Protein AF-A0A9C9SQY6-F1 (afdb_monomer_lite)

Radius of gyration: 19.33 Å; chains: 1; bounding box: 52×36×58 Å

pLDDT: mean 94.41, std 5.02, range [55.97, 98.62]

Sequence (219 aa):
MTQFDQIFLWYRTRDTSQSITREINVNILGDSAYVTVIGHIPGILHIYGNLNGDTVIVEKQFTDIWTRSAIFKKDTVSTYHRGWRLYAISGTEITTDSNNVQIDSVRITLQNTGLDTLITDVTNLVKREDIIKVKPGDHANITIYTNESDAFAFLHSHMWRWRFQKDSTIAGVYHGSWTTPHNPGIYRVGFDVLSNGTLTDDSIPYDANLWGFHYLVNP

Secondary structure (DSSP, 8-state):
--B-SEEEEEEEEE-SSSPPEEEEEEEEETTEEEEEEEEEEEEEEEEEEEETTEEEEEEEEEEEEEEEEEEEEE-S-TTGGGGEEEEEE--EEEEESS--S-EEEEEEEETTTTEEEEES-TTS-EETTTS-EE-TT-EEEEEEEES-SSEEEEEEETTEEEEPEEPSSSTTEEEEEEEPPSS-EEEEEEEEEEEHHHHHBTTSPP-EEEEEEEEEE--

Structure (mmCIF, N/CA/C/O backbone):
data_AF-A0A9C9SQY6-F1
#
_entry.id   AF-A0A9C9SQY6-F1
#
loop_
_atom_site.group_PDB
_atom_site.id
_atom_site.type_symbol
_atom_site.label_atom_id
_atom_site.label_alt_id
_atom_site.label_comp_id
_atom_site.label_asym_id
_atom_site.label_entity_id
_atom_site.label_seq_id
_atom_site.pdbx_PDB_ins_code
_atom_site.Cartn_x
_atom_site.Cartn_y
_atom_site.Cartn_z
_atom_site.occupancy
_atom_site.B_iso_or_equiv
_atom_site.auth_seq_id
_atom_site.auth_comp_id
_atom_site.auth_asym_id
_atom_site.auth_atom_id
_atom_site.pdbx_PDB_model_num
ATOM 1 N N . MET A 1 1 ? 13.774 -10.245 -26.422 1.00 55.97 1 MET A N 1
ATOM 2 C CA . MET A 1 1 ? 13.826 -9.245 -25.342 1.00 55.97 1 MET A CA 1
ATOM 3 C C . MET A 1 1 ? 12.979 -8.090 -25.824 1.00 55.97 1 MET A C 1
ATOM 5 O O . MET A 1 1 ? 13.305 -7.528 -26.861 1.00 55.97 1 MET A O 1
ATOM 9 N N . THR A 1 2 ? 11.847 -7.861 -25.176 1.00 81.06 2 THR A N 1
ATOM 10 C CA . THR A 1 2 ? 10.753 -6.971 -25.607 1.00 81.06 2 THR A CA 1
ATOM 11 C C . THR A 1 2 ? 10.556 -5.874 -24.561 1.00 81.06 2 THR A C 1
ATOM 13 O O . THR A 1 2 ? 9.456 -5.549 -24.121 1.00 81.06 2 THR A O 1
ATOM 16 N N . GLN A 1 3 ? 11.685 -5.325 -24.120 1.00 90.75 3 GLN A N 1
ATOM 17 C CA . GLN A 1 3 ? 11.716 -4.183 -23.230 1.00 90.75 3 GLN A CA 1
ATOM 18 C C . GLN A 1 3 ? 11.185 -2.957 -23.976 1.00 90.75 3 GLN A C 1
ATOM 20 O O . GLN A 1 3 ? 11.584 -2.710 -25.113 1.00 90.75 3 GLN A O 1
ATOM 25 N N . PHE A 1 4 ? 10.298 -2.193 -23.347 1.00 92.12 4 PHE A N 1
ATOM 26 C CA . PHE A 1 4 ? 9.807 -0.945 -23.914 1.00 92.12 4 PHE A CA 1
ATOM 27 C C . PHE A 1 4 ? 10.935 0.087 -23.978 1.00 92.12 4 PHE A C 1
ATOM 29 O O . PHE A 1 4 ? 11.645 0.307 -22.995 1.00 92.12 4 PHE A O 1
ATOM 36 N N . ASP A 1 5 ? 11.026 0.790 -25.101 1.00 91.88 5 ASP A N 1
ATOM 37 C CA . ASP A 1 5 ? 11.916 1.940 -25.264 1.00 91.88 5 ASP A CA 1
ATOM 38 C C . ASP A 1 5 ? 11.457 3.103 -24.372 1.00 91.88 5 ASP A C 1
ATOM 40 O O . ASP A 1 5 ? 12.256 3.850 -23.801 1.00 91.88 5 ASP A O 1
ATOM 44 N N . GLN A 1 6 ? 10.137 3.251 -24.230 1.00 93.12 6 GLN A N 1
ATOM 45 C CA . GLN A 1 6 ? 9.515 4.274 -23.404 1.00 93.12 6 GLN A CA 1
ATOM 46 C C . GLN A 1 6 ? 8.132 3.833 -22.928 1.00 93.12 6 GLN A C 1
ATOM 48 O O . GLN A 1 6 ? 7.358 3.248 -23.679 1.00 93.12 6 GLN A O 1
ATOM 53 N N . ILE A 1 7 ? 7.779 4.197 -21.695 1.00 94.62 7 ILE A N 1
ATOM 54 C CA . ILE A 1 7 ? 6.424 4.039 -21.158 1.00 94.62 7 ILE A CA 1
ATOM 55 C C . ILE A 1 7 ? 5.768 5.414 -21.102 1.00 94.62 7 ILE A C 1
ATOM 57 O O . ILE A 1 7 ? 6.307 6.343 -20.495 1.00 94.62 7 ILE A O 1
ATOM 61 N N . PHE A 1 8 ? 4.595 5.541 -21.710 1.00 93.69 8 PHE A N 1
ATOM 62 C CA . PHE A 1 8 ? 3.821 6.780 -21.724 1.00 93.69 8 PHE A CA 1
ATOM 63 C C . PHE A 1 8 ? 2.798 6.818 -20.588 1.00 93.69 8 PHE A C 1
ATOM 65 O O . PHE A 1 8 ? 2.659 7.826 -19.896 1.00 93.69 8 PHE A O 1
ATOM 72 N N . LEU A 1 9 ? 2.069 5.717 -20.396 1.00 94.62 9 LEU A N 1
ATOM 73 C CA . LEU A 1 9 ? 0.991 5.611 -19.420 1.00 94.62 9 LEU A CA 1
ATOM 74 C C . LEU A 1 9 ? 0.834 4.162 -18.974 1.00 94.62 9 LEU A C 1
ATOM 76 O O . LEU A 1 9 ? 0.999 3.235 -19.759 1.00 94.62 9 LEU A O 1
ATOM 80 N N . TRP A 1 10 ? 0.438 3.981 -17.720 1.00 95.88 10 TR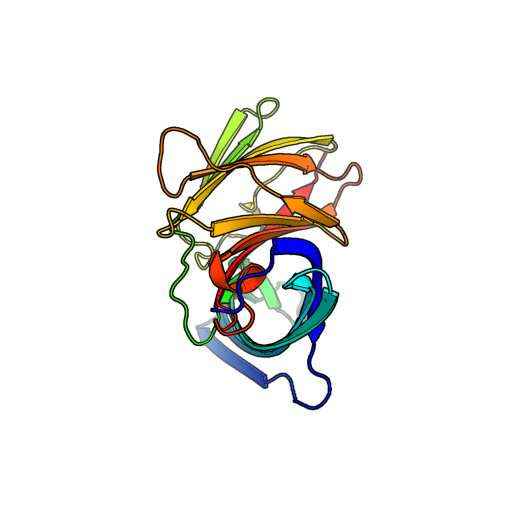P A N 1
ATOM 81 C CA . TRP A 1 10 ? -0.046 2.698 -17.238 1.00 95.88 10 TRP A CA 1
ATOM 82 C C . TRP A 1 10 ? -1.133 2.883 -16.185 1.00 95.88 10 TRP A C 1
ATOM 84 O O . TRP A 1 10 ? -1.110 3.851 -15.404 1.00 95.88 10 TRP A O 1
ATOM 94 N N . TYR A 1 11 ? -2.063 1.936 -16.144 1.00 95.44 11 TYR A N 1
ATOM 95 C CA . TYR A 1 11 ? -3.150 1.891 -15.173 1.00 95.44 11 TYR A CA 1
ATOM 96 C C . TYR A 1 11 ? -3.628 0.454 -14.956 1.00 95.44 11 TYR A C 1
ATOM 98 O O . TYR A 1 11 ? -3.395 -0.427 -15.778 1.00 95.44 11 TYR A O 1
ATOM 106 N N . ARG A 1 12 ? -4.296 0.221 -13.826 1.00 95.00 12 ARG A N 1
ATOM 107 C CA . ARG A 1 12 ? -4.895 -1.072 -13.485 1.00 95.00 12 ARG A CA 1
ATOM 108 C C . ARG A 1 12 ? -6.408 -0.973 -13.597 1.00 95.00 12 ARG A C 1
ATOM 110 O O . ARG A 1 12 ? -6.992 0.022 -13.165 1.00 95.00 12 ARG A O 1
ATOM 117 N N . THR A 1 13 ? -7.044 -2.012 -14.114 1.00 96.19 13 THR A N 1
ATOM 118 C CA . THR A 1 13 ? -8.499 -2.182 -14.056 1.00 96.19 13 THR A CA 1
ATOM 119 C C . THR A 1 13 ? -8.835 -3.507 -13.407 1.00 96.19 13 THR A C 1
ATOM 121 O O . THR A 1 13 ? -8.070 -4.462 -13.503 1.00 96.19 13 THR A O 1
ATOM 124 N N . ARG A 1 14 ? -10.014 -3.596 -12.793 1.00 95.38 14 ARG A N 1
ATOM 125 C CA . ARG A 1 14 ? -10.577 -4.894 -12.423 1.00 95.38 14 ARG A CA 1
ATOM 126 C C . ARG A 1 14 ? -10.843 -5.706 -13.696 1.00 95.38 14 ARG A C 1
ATOM 128 O O . ARG A 1 14 ? -11.461 -5.177 -14.619 1.00 95.38 14 ARG A O 1
ATOM 135 N N . ASP A 1 15 ? -10.474 -6.983 -13.701 1.00 97.19 15 ASP A N 1
ATOM 136 C CA . ASP A 1 15 ? -10.993 -7.928 -14.687 1.00 97.19 15 ASP A CA 1
ATOM 137 C C . ASP A 1 15 ? -12.458 -8.249 -14.343 1.00 97.19 15 ASP A C 1
ATOM 139 O O . ASP A 1 15 ? -12.786 -8.809 -13.293 1.00 97.19 15 ASP A O 1
ATOM 143 N N . THR A 1 16 ? -13.369 -7.811 -15.211 1.00 96.12 16 THR A N 1
ATOM 144 C CA . THR A 1 16 ? -14.816 -7.974 -15.007 1.00 96.12 16 THR A CA 1
ATOM 145 C C . THR A 1 16 ? -15.332 -9.344 -15.433 1.00 96.12 16 THR A C 1
ATOM 147 O O . THR A 1 16 ? -16.457 -9.691 -15.073 1.00 96.12 16 THR A O 1
ATOM 150 N N . SER A 1 17 ? -14.518 -10.135 -16.140 1.00 96.88 17 SER A N 1
ATOM 151 C CA . SER A 1 17 ? -14.852 -11.511 -16.511 1.00 96.88 17 SER A CA 1
ATOM 152 C C . SER A 1 17 ? -14.731 -12.482 -15.331 1.00 96.88 17 SER A C 1
ATOM 154 O O . SER A 1 17 ? -15.377 -13.530 -15.319 1.00 96.88 17 SER A O 1
ATOM 156 N N . GLN A 1 18 ? -13.968 -12.103 -14.300 1.00 96.06 18 GLN A N 1
ATOM 157 C CA . GLN A 1 18 ? -13.738 -12.902 -13.104 1.00 96.06 18 GLN A CA 1
ATOM 158 C C . GLN A 1 18 ? -14.394 -12.286 -11.854 1.00 96.06 18 GLN A C 1
ATOM 160 O O . GLN A 1 18 ? -14.569 -11.068 -11.690 1.00 96.06 18 GLN A O 1
ATOM 165 N N . SER A 1 19 ? -14.800 -13.160 -10.933 1.00 95.75 19 SER A N 1
ATOM 166 C CA . SER A 1 19 ? -15.422 -12.749 -9.674 1.00 95.75 19 SER A CA 1
ATOM 167 C C . SER A 1 19 ? -14.366 -12.394 -8.633 1.00 95.75 19 SER A C 1
ATOM 169 O O . SER A 1 19 ? -13.388 -13.111 -8.458 1.00 95.75 19 SER A O 1
ATOM 171 N N . ILE A 1 20 ? -14.608 -11.317 -7.882 1.00 95.88 20 ILE A N 1
ATOM 172 C CA . ILE A 1 20 ? -13.851 -11.042 -6.657 1.00 95.88 20 ILE A CA 1
ATOM 173 C C . ILE A 1 20 ? -14.289 -12.059 -5.607 1.00 95.88 20 ILE A C 1
ATOM 175 O O . ILE A 1 20 ? -15.481 -12.144 -5.298 1.00 95.88 20 ILE A O 1
ATOM 179 N N . THR A 1 21 ? -13.337 -12.780 -5.024 1.00 96.88 21 THR A N 1
ATOM 180 C CA . THR A 1 21 ? -13.601 -13.687 -3.901 1.00 96.88 21 THR A CA 1
ATOM 181 C C . THR A 1 21 ? -13.153 -13.048 -2.594 1.00 96.88 21 THR A C 1
ATOM 183 O O . THR A 1 21 ? -12.236 -12.223 -2.564 1.00 96.88 21 THR A O 1
ATOM 186 N N . ARG A 1 22 ? -13.858 -13.365 -1.506 1.00 96.62 22 ARG A N 1
ATOM 187 C CA . ARG A 1 22 ? -13.543 -12.889 -0.157 1.00 96.62 22 ARG A CA 1
ATOM 188 C C . ARG A 1 22 ? -13.844 -13.986 0.845 1.00 96.62 22 ARG A C 1
ATOM 190 O O . ARG A 1 22 ? -14.949 -14.523 0.849 1.00 96.62 22 ARG A O 1
ATOM 197 N N . GLU A 1 23 ? -12.891 -14.248 1.715 1.00 97.38 23 GLU A N 1
ATOM 198 C CA . GLU A 1 23 ? -13.046 -15.078 2.894 1.00 97.38 23 GLU A CA 1
ATOM 199 C C . GLU A 1 23 ? -13.098 -14.163 4.116 1.00 97.38 23 GLU A C 1
ATOM 201 O O . GLU A 1 23 ? -12.246 -13.291 4.289 1.00 97.38 23 GLU A O 1
ATOM 206 N N . ILE A 1 24 ? -14.134 -14.321 4.941 1.00 97.44 24 ILE A N 1
ATOM 207 C CA . ILE A 1 24 ? -14.328 -13.527 6.154 1.00 97.44 24 ILE A CA 1
ATOM 208 C C . ILE A 1 24 ? -14.339 -14.491 7.331 1.00 97.44 24 ILE A C 1
ATOM 210 O O . ILE A 1 24 ? -15.309 -15.217 7.541 1.00 97.44 24 ILE A O 1
ATOM 214 N N . ASN A 1 25 ? -13.270 -14.453 8.113 1.00 98.00 25 ASN A N 1
ATOM 215 C CA . ASN A 1 25 ? -13.118 -15.239 9.324 1.00 98.00 25 ASN A CA 1
ATOM 216 C C . ASN A 1 25 ? -13.497 -14.387 10.531 1.00 98.00 25 ASN A C 1
ATOM 218 O O . ASN A 1 25 ? -12.958 -13.296 10.711 1.00 98.00 25 ASN A O 1
ATOM 222 N N . VAL A 1 26 ? -14.429 -14.875 11.353 1.00 97.69 26 VAL A N 1
ATOM 223 C CA . VAL A 1 26 ? -14.900 -14.187 12.563 1.00 97.69 26 VAL A CA 1
ATOM 224 C C . VAL A 1 26 ? -14.799 -15.132 13.753 1.00 97.69 26 VAL A C 1
ATOM 226 O O . VAL A 1 26 ? -15.461 -16.165 13.784 1.00 97.69 26 VAL A O 1
ATOM 229 N N . ASN A 1 27 ? -14.016 -14.747 14.758 1.00 98.00 27 ASN A N 1
ATOM 230 C CA . ASN A 1 27 ? -13.915 -15.447 16.034 1.00 98.00 27 ASN A CA 1
ATOM 231 C C . ASN A 1 27 ? -14.432 -14.550 17.167 1.00 98.00 27 ASN A C 1
ATOM 233 O O . ASN A 1 27 ? -13.903 -13.459 17.380 1.00 98.00 27 ASN A O 1
ATOM 237 N N . ILE A 1 28 ? -15.457 -14.994 17.898 1.00 97.38 28 ILE A N 1
ATOM 238 C CA . ILE A 1 28 ? -16.064 -14.231 18.997 1.00 97.38 28 ILE A CA 1
ATOM 239 C C . ILE A 1 28 ? -15.614 -14.818 20.335 1.00 97.38 28 ILE A C 1
ATOM 241 O O . ILE A 1 28 ? -15.903 -15.972 20.639 1.00 97.38 28 ILE A O 1
ATOM 245 N N . LEU A 1 29 ? -14.964 -13.996 21.160 1.00 97.12 29 LEU A N 1
ATOM 246 C CA . LEU A 1 29 ? -14.525 -14.336 22.513 1.00 97.12 29 LEU A CA 1
ATOM 247 C C . LEU A 1 29 ? -15.075 -13.298 23.498 1.00 97.12 29 LEU A C 1
ATOM 249 O O . LEU A 1 29 ? -14.589 -12.166 23.582 1.00 97.12 29 LEU A O 1
ATOM 253 N N . GLY A 1 30 ? -16.121 -13.681 24.233 1.00 94.81 30 GLY A N 1
ATOM 254 C CA . GLY A 1 30 ? -16.830 -12.788 25.151 1.00 94.81 30 GLY A CA 1
ATOM 255 C C . GLY A 1 30 ? -17.427 -11.583 24.420 1.00 94.81 30 GLY A C 1
ATOM 256 O O . GLY A 1 30 ? -18.286 -11.735 23.554 1.00 94.81 30 GLY A O 1
ATOM 257 N N . ASP A 1 31 ? -16.952 -10.384 24.761 1.00 95.56 31 ASP A N 1
ATOM 258 C CA . ASP A 1 31 ? -17.407 -9.125 24.158 1.00 95.56 31 ASP A CA 1
ATOM 259 C C . ASP A 1 31 ? -16.511 -8.629 23.014 1.00 95.56 31 ASP A C 1
ATOM 261 O O . ASP A 1 31 ? -16.652 -7.483 22.583 1.00 95.56 31 ASP A O 1
ATOM 265 N N . SER A 1 32 ? -15.589 -9.464 22.524 1.00 97.81 32 SER A N 1
ATOM 266 C CA . SER A 1 32 ? -14.695 -9.137 21.407 1.00 97.81 32 SER A CA 1
ATOM 267 C C . SER A 1 32 ? -14.939 -10.055 20.211 1.00 97.81 32 SER A C 1
ATOM 269 O O . SER A 1 32 ? -15.078 -11.264 20.377 1.00 97.81 32 SER A O 1
ATOM 271 N N . ALA A 1 33 ? -14.949 -9.490 19.006 1.00 97.94 33 ALA A N 1
ATOM 272 C CA . ALA A 1 33 ? -14.937 -10.227 17.748 1.00 97.94 33 ALA A CA 1
ATOM 273 C C . ALA A 1 33 ? -13.650 -9.905 16.982 1.00 97.94 33 ALA A C 1
ATOM 275 O O . ALA A 1 33 ? -13.374 -8.743 16.677 1.00 97.94 33 ALA A O 1
ATOM 276 N N . TYR A 1 34 ? -12.874 -10.938 16.685 1.00 98.25 34 TYR A N 1
ATOM 277 C CA . TYR A 1 34 ? -11.640 -10.881 15.913 1.00 98.25 34 TYR A CA 1
ATOM 278 C C . TYR A 1 34 ? -11.972 -11.270 14.480 1.00 98.25 34 TYR A C 1
ATOM 280 O O . TYR A 1 34 ? -12.506 -12.354 14.241 1.00 98.25 34 TYR A O 1
ATOM 288 N N . VAL A 1 35 ? -11.714 -10.360 13.548 1.00 98.12 35 VAL A N 1
ATOM 289 C CA . VAL A 1 35 ? -12.114 -10.489 12.150 1.00 98.12 35 VAL A CA 1
ATOM 290 C C . VAL A 1 35 ? -10.881 -10.430 11.268 1.00 98.12 35 VAL A C 1
ATOM 292 O O . VAL A 1 35 ? -10.114 -9.475 11.372 1.00 98.12 35 VAL A O 1
ATOM 295 N N . THR A 1 36 ? -10.747 -11.389 10.359 1.00 97.94 36 THR A N 1
ATOM 296 C CA . THR A 1 36 ? -9.772 -11.346 9.265 1.00 97.94 36 THR A CA 1
ATOM 297 C C . THR A 1 36 ? -10.521 -11.474 7.951 1.00 97.94 36 THR A C 1
ATOM 299 O O . THR A 1 36 ? -11.380 -12.342 7.802 1.00 97.94 36 THR A O 1
ATOM 302 N N . VAL A 1 37 ? -10.209 -10.596 7.004 1.00 97.06 37 VAL A N 1
ATOM 303 C CA . VAL A 1 37 ? -10.720 -10.656 5.639 1.00 97.06 37 VAL A CA 1
ATOM 304 C C . VAL A 1 37 ? -9.548 -10.853 4.699 1.00 97.06 37 VAL A C 1
ATOM 306 O O . VAL A 1 37 ? -8.606 -10.062 4.724 1.00 97.06 37 VAL A O 1
ATOM 309 N N . ILE A 1 38 ? -9.641 -11.889 3.875 1.00 97.12 38 ILE A N 1
ATOM 310 C CA . ILE A 1 38 ? -8.725 -12.154 2.768 1.00 97.12 38 ILE A CA 1
ATOM 311 C C . ILE A 1 38 ? -9.557 -12.065 1.497 1.00 97.12 38 ILE A C 1
ATOM 313 O O . ILE A 1 38 ? -10.681 -12.568 1.459 1.00 97.12 38 ILE A O 1
ATOM 317 N N . GLY A 1 39 ? -9.062 -11.417 0.453 1.00 96.50 39 GLY A N 1
ATOM 318 C CA . GLY A 1 39 ? -9.755 -11.433 -0.826 1.00 96.50 39 GLY A CA 1
ATOM 319 C C . GLY A 1 39 ? -8.823 -11.444 -2.016 1.00 96.50 39 GLY A C 1
ATOM 320 O O . GLY A 1 39 ? -7.696 -10.971 -1.938 1.00 96.50 39 GLY A O 1
ATOM 321 N N . HIS A 1 40 ? -9.348 -11.951 -3.124 1.00 97.00 40 HIS A N 1
ATOM 322 C CA . HIS A 1 40 ? -8.648 -12.049 -4.397 1.00 97.00 40 HIS A CA 1
ATOM 323 C C . HIS A 1 40 ? -9.355 -11.160 -5.413 1.00 97.00 40 HIS A C 1
ATOM 325 O O . HIS A 1 40 ? -10.579 -11.243 -5.586 1.00 97.00 40 HIS A O 1
ATOM 331 N N . ILE A 1 41 ? -8.596 -10.278 -6.052 1.00 96.06 41 ILE A N 1
ATOM 332 C CA . ILE A 1 41 ? -9.089 -9.307 -7.023 1.00 96.06 41 ILE A CA 1
ATOM 333 C C . ILE A 1 41 ? -8.367 -9.561 -8.347 1.00 96.06 41 ILE A C 1
ATOM 335 O O . ILE A 1 41 ? -7.239 -9.105 -8.524 1.00 96.06 41 ILE A O 1
ATOM 339 N N . PRO A 1 42 ? -9.020 -10.259 -9.289 1.00 97.44 42 PRO A N 1
ATOM 340 C CA . PRO A 1 42 ? -8.531 -10.365 -10.655 1.00 97.44 42 PRO A CA 1
ATOM 341 C C . PRO A 1 42 ? -8.462 -8.982 -11.313 1.00 97.44 42 PRO A C 1
ATOM 343 O O . PRO A 1 42 ? -9.405 -8.180 -11.226 1.00 97.44 42 PRO A O 1
ATOM 346 N N . GLY A 1 43 ? -7.343 -8.699 -11.965 1.00 97.12 43 GLY A N 1
ATOM 347 C CA . GLY A 1 43 ? -7.021 -7.402 -12.532 1.00 97.12 43 GLY A CA 1
ATOM 348 C C . GLY A 1 43 ? -6.242 -7.495 -13.836 1.00 97.12 43 GLY A C 1
ATOM 349 O O . GLY A 1 43 ? -5.676 -8.527 -14.190 1.00 97.12 43 GLY A O 1
ATOM 350 N N . ILE A 1 44 ? -6.234 -6.375 -14.553 1.00 97.75 44 ILE A N 1
ATOM 351 C CA . ILE A 1 44 ? -5.508 -6.187 -15.806 1.00 97.75 44 ILE A CA 1
ATOM 352 C C . ILE A 1 44 ? -4.639 -4.946 -15.651 1.00 97.75 44 ILE A C 1
ATOM 354 O O . ILE A 1 44 ? -5.145 -3.862 -15.336 1.00 97.75 44 ILE A O 1
ATOM 358 N N . LEU A 1 45 ? -3.331 -5.099 -15.841 1.00 97.56 45 LEU A N 1
ATOM 359 C CA . LEU A 1 45 ? -2.403 -3.986 -15.972 1.00 97.56 45 LEU A CA 1
ATOM 360 C C . LEU A 1 45 ? -2.326 -3.616 -17.450 1.00 97.56 45 LEU A C 1
ATOM 362 O O . LEU A 1 45 ? -1.921 -4.433 -18.270 1.00 97.56 45 LEU A O 1
ATOM 366 N N . HIS A 1 46 ? -2.672 -2.372 -17.755 1.00 97.56 46 HIS A N 1
ATOM 367 C CA . HIS A 1 46 ? -2.581 -1.781 -19.084 1.00 97.56 46 HIS A CA 1
ATOM 368 C C . HIS A 1 46 ? -1.325 -0.928 -19.169 1.00 97.56 46 HIS A C 1
ATOM 370 O O . HIS A 1 46 ? -1.145 -0.023 -18.346 1.00 97.56 46 HIS A O 1
ATOM 376 N N . ILE A 1 47 ? -0.484 -1.181 -20.166 1.00 97.06 47 ILE A N 1
ATOM 377 C CA . ILE A 1 47 ? 0.742 -0.427 -20.433 1.00 97.06 47 ILE A CA 1
ATOM 378 C C . ILE A 1 47 ? 0.657 0.142 -21.845 1.00 97.06 47 ILE A C 1
ATOM 380 O O . ILE A 1 47 ? 0.497 -0.595 -22.814 1.00 97.06 47 ILE A O 1
ATOM 384 N N . TYR A 1 48 ? 0.780 1.461 -21.949 1.00 96.50 48 TYR A N 1
ATOM 385 C CA . TYR A 1 48 ? 0.923 2.178 -23.208 1.00 96.50 48 TYR A CA 1
ATOM 386 C C . TYR A 1 48 ? 2.365 2.657 -23.339 1.00 96.50 48 TYR A C 1
ATOM 388 O O . TYR A 1 48 ? 2.843 3.433 -22.501 1.00 96.50 48 TYR A O 1
ATOM 396 N N . GLY A 1 49 ? 3.059 2.198 -24.375 1.00 95.31 49 GLY A N 1
ATOM 397 C CA . GLY A 1 49 ? 4.487 2.443 -24.539 1.00 95.31 49 GLY A CA 1
ATOM 398 C C . GLY A 1 49 ? 4.951 2.408 -25.987 1.00 95.31 49 GLY A C 1
ATOM 399 O O . GLY A 1 49 ? 4.158 2.232 -26.911 1.00 95.31 49 GLY A O 1
ATOM 400 N N . ASN A 1 50 ? 6.252 2.598 -26.166 1.00 94.25 50 ASN A N 1
ATOM 401 C CA . ASN A 1 50 ? 6.954 2.424 -27.426 1.00 94.25 50 ASN A CA 1
ATOM 402 C C . ASN A 1 50 ? 7.802 1.152 -27.368 1.00 94.25 50 ASN A C 1
ATOM 404 O O . ASN A 1 50 ? 8.474 0.910 -26.364 1.00 94.25 50 ASN A O 1
ATOM 408 N N . LEU A 1 51 ? 7.758 0.356 -28.429 1.00 92.06 51 LEU A N 1
ATOM 409 C CA . LEU A 1 51 ? 8.557 -0.849 -28.589 1.00 92.06 51 LEU A CA 1
ATOM 410 C C . LEU A 1 51 ? 9.048 -0.925 -30.035 1.00 92.06 51 LEU A C 1
ATOM 412 O O . LEU A 1 51 ? 8.240 -1.026 -30.957 1.00 92.06 51 LEU A O 1
ATOM 416 N N . ASN A 1 52 ? 10.365 -0.899 -30.232 1.00 90.75 52 ASN A N 1
ATOM 417 C CA . ASN A 1 52 ? 11.010 -0.922 -31.547 1.00 90.75 52 ASN A CA 1
ATOM 418 C C . ASN A 1 52 ? 10.526 0.206 -32.477 1.00 90.75 52 ASN A C 1
ATOM 420 O O . ASN A 1 52 ? 10.402 0.015 -33.687 1.00 90.75 52 ASN A O 1
ATOM 424 N N . GLY A 1 53 ? 10.238 1.383 -31.917 1.00 90.25 53 GLY A N 1
ATOM 425 C CA . GLY A 1 53 ? 9.741 2.538 -32.668 1.00 90.25 53 GLY A CA 1
ATOM 426 C C . GLY A 1 53 ? 8.225 2.575 -32.879 1.00 90.25 53 GLY A C 1
ATOM 427 O O . GLY A 1 53 ? 7.708 3.645 -33.200 1.00 90.25 53 GLY A O 1
ATOM 428 N N . ASP A 1 54 ? 7.493 1.496 -32.590 1.00 92.44 54 ASP A N 1
ATOM 429 C CA . ASP A 1 54 ? 6.034 1.451 -32.707 1.00 92.44 54 ASP A CA 1
ATOM 430 C C . ASP A 1 54 ? 5.333 1.680 -31.368 1.00 92.44 54 ASP A C 1
ATOM 432 O O . ASP A 1 54 ? 5.828 1.331 -30.297 1.00 92.44 54 ASP A O 1
ATOM 436 N N . THR A 1 55 ? 4.144 2.281 -31.420 1.00 94.50 55 THR A N 1
ATOM 437 C CA . THR A 1 55 ? 3.313 2.453 -30.224 1.00 94.50 55 THR A CA 1
ATOM 438 C C . THR A 1 55 ? 2.490 1.198 -29.969 1.00 94.50 55 THR A C 1
ATOM 440 O O . THR A 1 55 ? 1.751 0.754 -30.846 1.00 94.50 55 THR A O 1
ATOM 443 N N . VAL A 1 56 ? 2.589 0.655 -28.758 1.00 94.56 56 VAL A N 1
ATOM 444 C CA . VAL A 1 56 ? 1.958 -0.610 -28.370 1.00 94.56 56 VAL A CA 1
ATOM 445 C C . VAL A 1 56 ? 1.083 -0.452 -27.127 1.00 94.56 56 VAL A C 1
ATOM 447 O O . VAL A 1 56 ? 1.329 0.400 -26.268 1.00 94.56 56 VAL A O 1
ATOM 450 N N . ILE A 1 57 ? 0.058 -1.302 -27.037 1.00 95.12 57 ILE A N 1
ATOM 451 C CA . ILE A 1 57 ? -0.744 -1.524 -25.830 1.00 95.12 57 ILE A CA 1
ATOM 452 C C . ILE A 1 57 ? -0.485 -2.959 -25.385 1.00 95.12 57 ILE A C 1
ATOM 454 O O . ILE A 1 57 ? -0.724 -3.891 -26.151 1.00 95.12 57 ILE A O 1
ATOM 458 N N . VAL A 1 58 ? -0.006 -3.124 -24.156 1.00 95.69 58 VAL A N 1
ATOM 459 C CA . VAL A 1 58 ? 0.233 -4.431 -23.543 1.00 95.69 58 VAL A CA 1
ATOM 460 C C . VAL A 1 58 ? -0.666 -4.585 -22.328 1.00 95.69 58 VAL A C 1
ATOM 462 O O . VAL A 1 58 ? -0.746 -3.692 -21.483 1.00 95.69 58 VAL A O 1
ATOM 465 N N . GLU A 1 59 ? -1.323 -5.737 -22.242 1.00 96.94 59 GLU A N 1
ATOM 466 C CA . GLU A 1 59 ? -2.164 -6.122 -21.116 1.00 96.94 59 GLU A CA 1
ATOM 467 C C . GLU A 1 59 ? -1.529 -7.292 -20.366 1.00 96.94 59 GLU A C 1
ATOM 469 O O . GLU A 1 59 ? -1.175 -8.308 -20.965 1.00 96.94 59 GLU A O 1
ATOM 474 N N . LYS A 1 60 ? -1.412 -7.166 -19.043 1.00 95.69 60 LYS A N 1
ATOM 475 C CA . LYS A 1 60 ? -0.945 -8.242 -18.164 1.00 95.69 60 LYS A CA 1
ATOM 476 C C . LYS A 1 60 ? -2.040 -8.600 -17.176 1.00 95.69 60 LYS A C 1
ATOM 478 O O . LYS A 1 60 ? -2.487 -7.748 -16.409 1.00 95.69 60 LYS A O 1
ATOM 483 N N . GLN A 1 61 ? -2.466 -9.856 -17.200 1.00 96.31 61 GLN A N 1
ATOM 484 C CA . GLN A 1 61 ? -3.418 -10.387 -16.229 1.00 96.31 61 GLN A CA 1
ATOM 485 C C . GLN A 1 61 ? -2.719 -10.601 -14.887 1.00 96.31 61 GLN A C 1
ATOM 487 O O . GLN A 1 61 ? -1.571 -11.046 -14.851 1.00 96.31 61 GLN A O 1
ATOM 492 N N . PHE A 1 62 ? -3.411 -10.297 -13.795 1.00 96.25 62 PHE A N 1
ATOM 493 C CA . PHE A 1 62 ? -2.915 -10.537 -12.446 1.00 96.25 62 PHE A CA 1
ATOM 494 C C . PHE A 1 62 ? -4.045 -10.817 -11.459 1.00 96.25 62 PHE A C 1
ATOM 496 O O . PHE A 1 62 ? -5.206 -10.495 -11.714 1.00 96.25 62 PHE A O 1
ATOM 503 N N . THR A 1 63 ? -3.684 -11.360 -10.299 1.00 96.69 63 THR A N 1
ATOM 504 C CA . THR A 1 63 ? -4.565 -11.444 -9.134 1.00 96.69 63 THR A CA 1
ATOM 505 C C . THR A 1 63 ? -3.898 -10.731 -7.970 1.00 96.69 63 THR A C 1
ATOM 507 O O . THR A 1 63 ? -2.813 -11.116 -7.543 1.00 96.69 63 THR A O 1
ATOM 510 N N . ASP A 1 64 ? -4.555 -9.692 -7.460 1.00 96.50 64 ASP A N 1
ATOM 511 C CA . ASP A 1 64 ? -4.161 -9.047 -6.211 1.00 96.50 64 ASP A CA 1
ATOM 512 C C . ASP A 1 64 ? -4.801 -9.799 -5.035 1.00 96.50 64 ASP A C 1
ATOM 514 O O . ASP A 1 64 ? -6.024 -9.979 -4.984 1.00 96.50 64 ASP A O 1
ATOM 518 N N . ILE A 1 65 ? -3.987 -10.199 -4.065 1.00 96.56 65 ILE A N 1
ATOM 519 C CA . ILE A 1 65 ? -4.400 -10.808 -2.803 1.00 96.56 65 ILE A CA 1
ATOM 520 C C . ILE A 1 65 ? -4.324 -9.737 -1.727 1.00 96.56 65 ILE A C 1
ATOM 522 O O . ILE A 1 65 ? -3.247 -9.228 -1.441 1.00 96.56 65 ILE A O 1
ATOM 526 N N . TRP A 1 66 ? -5.448 -9.389 -1.105 1.00 95.06 66 TRP A N 1
ATOM 527 C CA . TRP A 1 66 ? -5.466 -8.404 -0.024 1.00 95.06 66 TRP A CA 1
ATOM 528 C C . TRP A 1 66 ? -5.874 -9.028 1.301 1.00 95.06 66 TRP A C 1
ATOM 530 O O . TRP A 1 66 ? -6.817 -9.817 1.361 1.00 95.06 66 TRP A O 1
ATOM 540 N N . THR A 1 67 ? -5.206 -8.607 2.375 1.00 94.75 67 THR A N 1
ATOM 541 C CA . THR A 1 67 ? -5.513 -9.047 3.741 1.00 94.75 67 THR A CA 1
ATOM 542 C C . THR A 1 67 ? -5.760 -7.856 4.659 1.00 94.75 67 THR A C 1
ATOM 544 O O . THR A 1 67 ? -5.063 -6.839 4.606 1.00 94.75 67 THR A O 1
ATOM 547 N N . ARG A 1 68 ? -6.773 -7.965 5.525 1.00 95.75 68 ARG A N 1
ATOM 548 C CA . ARG A 1 68 ? -7.058 -6.985 6.579 1.00 95.75 68 ARG A CA 1
ATOM 549 C C . ARG A 1 68 ? -7.633 -7.644 7.822 1.00 95.75 68 ARG A C 1
ATOM 551 O O . ARG A 1 68 ? -8.545 -8.460 7.732 1.00 95.75 68 ARG A O 1
ATOM 558 N N . SER A 1 69 ? -7.198 -7.162 8.977 1.00 97.75 69 SER A N 1
ATOM 559 C CA . SER A 1 69 ? -7.682 -7.587 10.283 1.00 97.75 69 SER A CA 1
ATOM 560 C C . SER A 1 69 ? -8.396 -6.449 11.015 1.00 97.75 69 SER A C 1
ATOM 562 O O . SER A 1 69 ? -8.081 -5.267 10.851 1.00 97.75 69 SER A O 1
ATOM 564 N N . ALA A 1 70 ? -9.374 -6.798 11.843 1.00 97.94 70 ALA A N 1
ATOM 565 C CA . ALA A 1 70 ? -10.078 -5.868 12.711 1.00 97.94 70 ALA A CA 1
ATOM 566 C C . ALA A 1 70 ? -10.502 -6.539 14.020 1.00 97.94 70 ALA A C 1
ATOM 568 O O . ALA A 1 70 ? -10.817 -7.726 14.061 1.00 97.94 70 ALA A O 1
ATOM 569 N N . ILE A 1 71 ? -10.565 -5.750 15.089 1.00 98.38 71 ILE A N 1
ATOM 570 C CA . ILE A 1 71 ? -11.202 -6.135 16.347 1.00 98.38 71 ILE A CA 1
ATOM 571 C C . ILE A 1 71 ? -12.433 -5.263 16.525 1.00 98.38 71 ILE A C 1
ATOM 573 O O . ILE A 1 71 ? -12.345 -4.032 16.502 1.00 98.38 71 ILE A O 1
ATOM 577 N N . PHE A 1 72 ? -13.565 -5.904 16.771 1.00 98.00 72 PHE A N 1
ATOM 578 C CA . PHE A 1 72 ? -14.788 -5.254 17.211 1.00 98.00 72 PHE A CA 1
ATOM 579 C C . PHE A 1 72 ? -15.039 -5.578 18.678 1.00 98.00 72 PHE A C 1
ATOM 581 O O . PHE A 1 72 ? -14.710 -6.664 19.149 1.00 98.00 72 PHE A O 1
ATOM 588 N N . LYS A 1 73 ? -15.631 -4.634 19.404 1.00 96.88 73 LYS A N 1
ATOM 589 C CA . LYS A 1 73 ? -16.148 -4.858 20.759 1.00 96.88 73 LYS A CA 1
ATOM 590 C C . LYS A 1 73 ? -17.654 -4.682 20.766 1.00 96.88 73 LYS A C 1
ATOM 592 O O . LYS A 1 73 ? -18.165 -3.943 19.920 1.00 96.88 73 LYS A O 1
ATOM 597 N N . LYS A 1 74 ? -18.351 -5.296 21.722 1.00 95.06 74 LYS A N 1
ATOM 598 C CA . LYS A 1 74 ? -19.755 -4.952 21.940 1.00 95.06 74 LYS A CA 1
ATOM 599 C C . LYS A 1 74 ? -19.896 -3.455 22.196 1.00 95.06 74 LYS A C 1
ATOM 601 O O . LYS A 1 74 ? -19.105 -2.834 22.916 1.00 95.06 74 LYS A O 1
ATOM 606 N N . ASP A 1 75 ? -20.881 -2.882 21.534 1.00 90.44 75 ASP A N 1
ATOM 607 C CA . ASP A 1 75 ? -21.313 -1.516 21.740 1.00 90.44 75 ASP A CA 1
ATOM 608 C C . ASP A 1 75 ? -22.301 -1.469 22.914 1.00 90.44 75 ASP A C 1
ATOM 6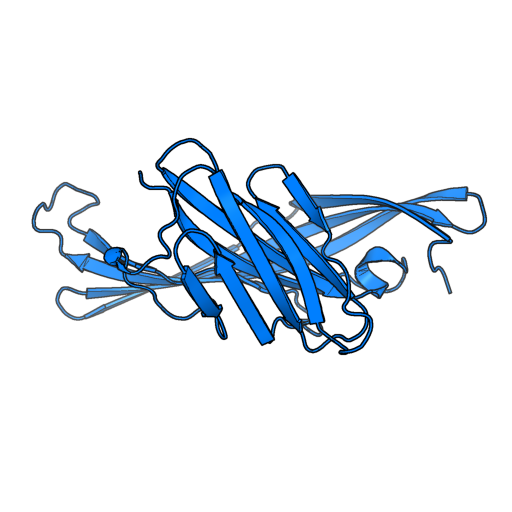10 O O . ASP A 1 75 ? -22.978 -2.453 23.220 1.00 90.44 75 ASP A O 1
ATOM 614 N N . THR A 1 76 ? -22.386 -0.322 23.581 1.00 86.12 76 THR A N 1
ATOM 615 C CA . THR A 1 76 ? -23.401 -0.076 24.612 1.00 86.12 76 THR A CA 1
ATOM 616 C C . THR A 1 76 ? -24.789 0.098 23.995 1.00 86.12 76 THR A C 1
ATOM 618 O O . THR A 1 76 ? -25.794 -0.091 24.678 1.00 86.12 76 THR A O 1
ATOM 621 N N . VAL A 1 77 ? -24.854 0.414 22.696 1.00 89.44 77 VAL A N 1
ATOM 622 C CA . VAL A 1 77 ? -26.092 0.576 21.928 1.00 89.44 77 VAL A CA 1
ATOM 623 C C . VAL A 1 77 ? -26.281 -0.606 20.975 1.00 89.44 77 VAL A C 1
ATOM 625 O O . VAL A 1 77 ? -25.659 -0.680 19.919 1.00 89.44 77 VAL A O 1
ATOM 628 N N . SER A 1 78 ? -27.191 -1.523 21.310 1.00 87.69 78 SER A N 1
ATOM 629 C CA . SER A 1 78 ? -27.434 -2.758 20.542 1.00 87.69 78 SER A CA 1
ATOM 630 C C . SER A 1 78 ? -27.981 -2.538 19.124 1.00 87.69 78 SER A C 1
ATOM 632 O O . SER A 1 78 ? -27.840 -3.405 18.262 1.00 87.69 78 SER A O 1
ATOM 634 N N . THR A 1 79 ? -28.600 -1.388 18.856 1.00 88.50 79 THR A N 1
ATOM 635 C CA . THR A 1 79 ? -29.166 -1.050 17.541 1.00 88.50 79 THR A CA 1
ATOM 636 C C . THR A 1 79 ? -28.124 -0.504 16.566 1.00 88.50 79 THR A C 1
ATOM 638 O O . THR A 1 79 ? -28.284 -0.650 15.354 1.00 88.50 79 THR A O 1
ATOM 641 N N . TYR A 1 80 ? -27.033 0.082 17.063 1.00 85.06 80 TYR A N 1
ATOM 642 C CA . TYR A 1 80 ? -25.970 0.631 16.227 1.00 85.06 80 TYR A CA 1
ATOM 643 C C . TYR A 1 80 ? -25.038 -0.493 15.764 1.00 85.06 80 TYR A C 1
ATOM 645 O O . TYR A 1 80 ? -24.489 -1.218 16.589 1.00 85.06 80 TYR A O 1
ATOM 653 N N . HIS A 1 81 ? -24.917 -0.699 14.445 1.00 90.19 81 HIS A N 1
ATOM 654 C CA . HIS A 1 81 ? -24.150 -1.807 13.836 1.00 90.19 81 HIS A CA 1
ATOM 655 C C . HIS A 1 81 ? -24.416 -3.176 14.484 1.00 90.19 81 HIS A C 1
ATOM 657 O O . HIS A 1 81 ? -23.512 -3.997 14.637 1.00 90.19 81 HIS A O 1
ATOM 663 N N . ARG A 1 82 ? -25.675 -3.422 14.879 1.00 90.88 82 ARG A N 1
ATOM 664 C CA . ARG A 1 82 ? -26.101 -4.641 15.592 1.00 90.88 82 ARG A CA 1
ATOM 665 C C . ARG A 1 82 ? -25.325 -4.886 16.899 1.00 90.88 82 ARG A C 1
ATOM 667 O O . ARG A 1 82 ? -25.065 -6.032 17.255 1.00 90.88 82 ARG A O 1
ATOM 674 N N . GLY A 1 83 ? -24.942 -3.817 17.595 1.00 93.44 83 GLY A N 1
ATOM 675 C CA . GLY A 1 83 ? -24.281 -3.873 18.894 1.00 93.44 83 GLY A CA 1
ATOM 676 C C . GLY A 1 83 ? -22.780 -4.121 18.824 1.00 93.44 83 GLY A C 1
ATOM 677 O O . GLY A 1 83 ? -22.220 -4.605 19.801 1.00 93.44 83 GLY A O 1
ATOM 678 N N . TRP A 1 84 ? -22.124 -3.806 17.704 1.00 96.06 84 TRP A N 1
ATOM 679 C CA . TRP A 1 84 ? -20.673 -3.928 17.545 1.00 96.06 84 TRP A CA 1
ATOM 680 C C . TRP A 1 84 ? -20.045 -2.602 17.133 1.00 96.06 84 TRP A C 1
ATOM 682 O O . TRP A 1 84 ? -20.526 -1.917 16.237 1.00 96.06 84 TRP A O 1
ATOM 692 N N . ARG A 1 85 ? -18.896 -2.272 17.719 1.00 95.38 85 ARG A N 1
ATOM 693 C CA . ARG A 1 85 ? -18.098 -1.099 17.346 1.00 95.38 85 ARG A CA 1
ATOM 694 C C . ARG A 1 85 ? -16.681 -1.495 16.981 1.00 95.38 85 ARG A C 1
ATOM 696 O O . ARG A 1 85 ? -16.079 -2.341 17.642 1.00 95.38 85 ARG A O 1
ATOM 703 N N . LEU A 1 86 ? -16.127 -0.835 15.966 1.00 95.44 86 LEU A N 1
ATOM 704 C CA . LEU A 1 86 ? -14.721 -0.992 15.606 1.00 95.44 86 LEU A CA 1
ATOM 705 C C . LEU A 1 86 ? -13.836 -0.511 16.763 1.00 95.44 86 LEU A C 1
ATOM 707 O O . LEU A 1 86 ? -13.937 0.642 17.192 1.00 95.44 86 LEU A O 1
ATOM 711 N N . TYR A 1 87 ? -12.977 -1.399 17.253 1.00 96.88 87 TYR A N 1
ATOM 712 C CA . TYR A 1 87 ? -12.012 -1.123 18.313 1.00 96.88 87 TYR A CA 1
ATOM 713 C C . TYR A 1 87 ? -10.603 -0.928 17.748 1.00 96.88 87 TYR A C 1
ATOM 715 O O . TYR A 1 87 ? -9.954 0.070 18.059 1.00 96.88 87 TYR A O 1
ATOM 723 N N . ALA A 1 88 ? -10.162 -1.838 16.881 1.00 97.62 88 ALA A N 1
ATOM 724 C CA . ALA A 1 88 ? -8.874 -1.764 16.201 1.00 97.62 88 ALA A CA 1
ATOM 725 C C . ALA A 1 88 ? -8.996 -2.257 14.759 1.00 97.62 88 ALA A C 1
ATOM 727 O O . ALA A 1 88 ? -9.858 -3.081 14.457 1.00 97.62 88 ALA A O 1
ATOM 728 N N . ILE A 1 89 ? -8.143 -1.750 13.878 1.00 96.94 89 ILE A N 1
ATOM 729 C CA . ILE A 1 89 ? -8.080 -2.141 12.472 1.00 96.94 89 ILE A CA 1
ATOM 730 C C . ILE A 1 89 ? -6.628 -2.126 12.014 1.00 96.94 89 ILE A C 1
ATOM 732 O O . ILE A 1 89 ? -5.856 -1.264 12.429 1.00 96.94 89 ILE A O 1
ATOM 736 N N . SER A 1 90 ? -6.255 -3.066 11.159 1.00 97.56 90 SER A N 1
ATOM 737 C CA . SER A 1 90 ? -4.974 -3.013 10.473 1.00 97.56 90 SER A CA 1
ATOM 738 C C . SER A 1 90 ? -5.047 -2.082 9.261 1.00 97.56 90 SER A C 1
ATOM 740 O O . SER A 1 90 ? -6.124 -1.683 8.776 1.00 97.56 90 SER A O 1
ATOM 742 N N . GLY A 1 91 ? -3.890 -1.793 8.681 1.00 96.62 91 GLY A N 1
ATOM 743 C CA . GLY A 1 91 ? -3.848 -1.444 7.273 1.00 96.62 91 GLY A CA 1
ATOM 744 C C . GLY A 1 91 ? -4.271 -2.618 6.388 1.00 96.62 91 GLY A C 1
ATOM 745 O O . GLY A 1 91 ? -5.030 -3.510 6.780 1.00 96.62 91 GLY A O 1
ATOM 746 N N . THR A 1 92 ? -3.843 -2.572 5.147 1.00 96.38 92 THR A N 1
ATOM 747 C CA . THR A 1 92 ? -4.136 -3.560 4.127 1.00 96.38 92 THR A CA 1
ATOM 748 C C . THR A 1 92 ? -2.856 -3.765 3.363 1.00 96.38 92 THR A C 1
ATOM 750 O O . THR A 1 92 ? -2.339 -2.818 2.782 1.00 96.38 92 THR A O 1
ATOM 753 N N . GLU A 1 93 ? -2.360 -4.986 3.394 1.00 96.25 93 GLU A N 1
ATOM 754 C CA . GLU A 1 93 ? -1.332 -5.414 2.467 1.00 96.25 93 GLU A CA 1
ATOM 755 C C . GLU A 1 93 ? -2.025 -6.042 1.263 1.00 96.25 93 GLU A C 1
ATOM 757 O O . GLU A 1 93 ? -2.993 -6.793 1.429 1.00 96.25 93 GLU A O 1
ATOM 762 N N . ILE A 1 94 ? -1.571 -5.669 0.071 1.00 96.62 94 ILE A N 1
ATOM 763 C CA . ILE A 1 94 ? -2.001 -6.226 -1.202 1.00 96.62 94 ILE A CA 1
ATOM 764 C C . ILE A 1 94 ? -0.757 -6.748 -1.906 1.00 96.62 94 ILE A C 1
ATOM 766 O O . ILE A 1 94 ? 0.149 -5.973 -2.203 1.00 96.62 94 ILE A O 1
ATOM 770 N N . THR A 1 95 ? -0.720 -8.044 -2.165 1.00 96.12 95 THR A N 1
ATOM 771 C CA . THR A 1 95 ? 0.374 -8.706 -2.872 1.00 96.12 95 THR A CA 1
ATOM 772 C C . THR A 1 95 ? -0.134 -9.344 -4.152 1.00 96.12 95 THR A C 1
ATOM 774 O O . THR A 1 95 ? -1.335 -9.462 -4.384 1.00 96.12 95 THR A O 1
ATOM 777 N N . THR A 1 96 ? 0.800 -9.767 -4.986 1.00 92.50 96 THR A N 1
ATOM 778 C CA . THR A 1 96 ? 0.538 -10.578 -6.178 1.00 92.50 96 THR A CA 1
ATOM 779 C C . THR A 1 96 ? 0.862 -12.038 -5.906 1.00 92.50 96 THR A C 1
ATOM 781 O O . THR A 1 96 ? 1.545 -12.339 -4.931 1.00 92.50 96 THR A O 1
ATOM 784 N N . ASP A 1 97 ? 0.414 -12.951 -6.770 1.00 80.88 97 ASP A N 1
ATOM 785 C CA . ASP A 1 97 ? 0.713 -14.385 -6.624 1.00 80.88 97 ASP A CA 1
ATOM 786 C C . ASP A 1 97 ? 2.227 -14.686 -6.608 1.00 80.88 97 ASP A C 1
ATOM 788 O O . ASP A 1 97 ? 2.666 -15.599 -5.910 1.00 80.88 97 ASP A O 1
ATOM 792 N N . SER A 1 98 ? 3.038 -13.925 -7.357 1.00 79.31 98 SER A N 1
ATOM 793 C CA . SER A 1 98 ? 4.502 -14.058 -7.359 1.00 79.31 98 SER A CA 1
ATOM 794 C C . SER A 1 98 ? 5.148 -13.525 -6.082 1.00 79.31 98 SER A C 1
ATOM 796 O O . SER A 1 98 ? 6.039 -14.176 -5.542 1.00 79.31 98 SER A O 1
ATOM 798 N N . ASN A 1 99 ? 4.690 -12.358 -5.615 1.00 84.81 99 ASN A N 1
ATOM 799 C CA . ASN A 1 99 ? 5.141 -11.671 -4.403 1.00 84.81 99 ASN A CA 1
ATOM 800 C C . ASN A 1 99 ? 6.675 -11.584 -4.242 1.00 84.81 99 ASN A C 1
ATOM 802 O O . ASN A 1 99 ? 7.193 -11.819 -3.145 1.00 84.81 99 ASN A O 1
ATOM 806 N N . ASN A 1 100 ? 7.409 -11.282 -5.321 1.00 93.62 100 ASN A N 1
ATOM 807 C CA . ASN A 1 100 ? 8.871 -11.166 -5.244 1.00 93.62 100 ASN A CA 1
ATOM 808 C C . ASN A 1 100 ? 9.288 -9.789 -4.717 1.00 93.62 100 ASN A C 1
ATOM 810 O O . ASN A 1 100 ? 10.191 -9.696 -3.886 1.00 93.62 100 ASN A O 1
ATOM 814 N N . VAL A 1 101 ? 8.607 -8.729 -5.154 1.00 95.81 101 VAL A N 1
ATOM 815 C CA . VAL A 1 101 ? 8.775 -7.387 -4.591 1.00 95.81 101 VAL A CA 1
ATOM 816 C C . VAL A 1 101 ? 8.024 -7.249 -3.266 1.00 95.81 101 VAL A C 1
ATOM 818 O O . VAL A 1 101 ? 6.851 -7.597 -3.161 1.00 95.81 101 VAL A O 1
ATOM 821 N N . GLN A 1 102 ? 8.698 -6.730 -2.241 1.00 96.62 102 GLN A N 1
ATOM 822 C CA . GLN A 1 102 ? 8.171 -6.590 -0.884 1.00 96.62 102 GLN A CA 1
ATOM 823 C C . GLN A 1 102 ? 8.522 -5.223 -0.306 1.00 96.62 102 GLN A C 1
ATOM 825 O O . GLN A 1 102 ? 9.633 -4.717 -0.477 1.00 96.62 102 GLN A O 1
ATOM 830 N N . ILE A 1 103 ? 7.564 -4.614 0.389 1.00 98.31 103 ILE A N 1
ATOM 831 C CA . ILE A 1 103 ? 7.816 -3.423 1.197 1.00 98.31 103 ILE A CA 1
ATOM 832 C C . ILE A 1 103 ? 8.326 -3.900 2.557 1.00 98.31 103 ILE A C 1
ATOM 834 O O . ILE A 1 103 ? 7.622 -4.611 3.265 1.00 98.31 103 ILE A O 1
ATOM 838 N N . ASP A 1 104 ? 9.531 -3.481 2.933 1.00 98.06 104 ASP A N 1
ATOM 839 C CA . ASP A 1 104 ? 10.105 -3.799 4.243 1.00 98.06 104 ASP A CA 1
ATOM 840 C C . ASP A 1 104 ? 9.584 -2.829 5.303 1.00 98.06 104 ASP A C 1
ATOM 842 O O . ASP A 1 104 ? 9.267 -3.197 6.434 1.00 98.06 104 ASP A O 1
ATOM 846 N N . SER A 1 105 ? 9.534 -1.540 4.954 1.00 98.50 105 SER A N 1
ATOM 847 C CA . SER A 1 105 ? 8.991 -0.512 5.834 1.00 98.50 105 SER A CA 1
ATOM 848 C C . SER A 1 105 ? 8.671 0.788 5.104 1.00 98.50 105 SER A C 1
ATOM 850 O O . SER A 1 105 ? 9.195 1.088 4.031 1.00 98.50 105 SER A O 1
ATOM 852 N N . VAL A 1 106 ? 7.828 1.607 5.733 1.00 98.38 106 VAL A N 1
ATOM 853 C CA . VAL A 1 106 ? 7.535 2.971 5.296 1.00 98.38 106 VAL A CA 1
ATOM 854 C C . VAL A 1 106 ? 7.742 3.928 6.458 1.00 98.38 106 VAL A C 1
ATOM 856 O O . VAL A 1 106 ? 7.094 3.812 7.499 1.00 98.38 106 VAL A O 1
ATOM 859 N N . ARG A 1 107 ? 8.627 4.907 6.276 1.00 98.00 107 ARG A N 1
ATOM 860 C CA . ARG A 1 107 ? 8.822 6.006 7.220 1.00 98.00 107 ARG A CA 1
ATOM 861 C C . ARG A 1 107 ? 8.035 7.223 6.772 1.00 98.00 107 ARG A C 1
ATOM 863 O O . ARG A 1 107 ? 8.116 7.627 5.615 1.00 98.00 107 ARG A O 1
ATOM 870 N N . ILE A 1 108 ? 7.312 7.828 7.701 1.00 96.56 108 ILE A N 1
ATOM 871 C CA . ILE A 1 108 ? 6.525 9.036 7.477 1.00 96.56 108 ILE A CA 1
ATOM 872 C C . ILE A 1 108 ? 6.987 10.076 8.475 1.00 96.56 108 ILE A C 1
ATOM 874 O O . ILE A 1 108 ? 6.960 9.840 9.683 1.00 96.56 108 ILE A O 1
ATOM 878 N N . THR A 1 109 ? 7.377 11.234 7.958 1.00 96.75 109 THR A N 1
ATOM 879 C CA . THR A 1 109 ? 7.755 12.382 8.777 1.00 96.75 109 THR A CA 1
ATOM 880 C C . THR A 1 109 ? 6.915 13.599 8.414 1.00 96.75 109 THR A C 1
ATOM 882 O O . THR A 1 109 ? 6.687 13.881 7.236 1.00 96.75 109 THR A O 1
ATOM 885 N N . LEU A 1 110 ? 6.451 14.328 9.428 1.00 92.19 110 LEU A N 1
ATOM 886 C CA . LEU A 1 110 ? 5.730 15.591 9.280 1.00 92.19 110 LEU A CA 1
ATOM 887 C C . LEU A 1 110 ? 6.504 16.668 10.030 1.00 92.19 110 LEU A C 1
ATOM 889 O O . LEU A 1 110 ? 6.543 16.675 11.259 1.00 92.19 110 LEU A O 1
ATOM 893 N N . GLN A 1 111 ? 7.104 17.604 9.298 1.00 79.94 111 GLN A N 1
ATOM 894 C CA . GLN A 1 111 ? 7.946 18.638 9.910 1.00 79.94 111 GLN A CA 1
ATOM 895 C C . GLN A 1 111 ? 7.152 19.549 10.860 1.00 79.94 111 GLN A C 1
ATOM 897 O O . GLN A 1 111 ? 7.656 19.926 11.913 1.00 79.94 111 GLN A O 1
ATOM 902 N N . ASN A 1 112 ? 5.895 19.855 10.52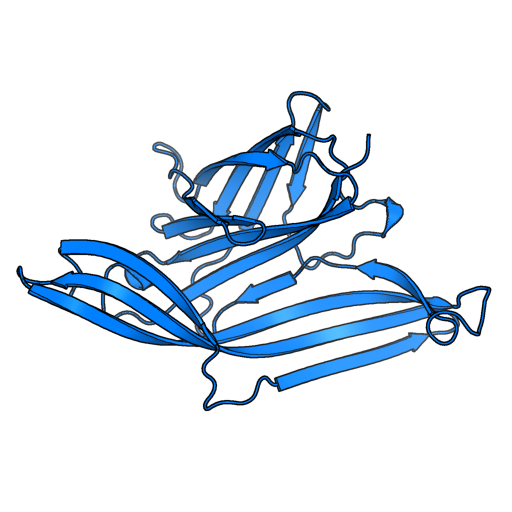3 1.00 78.12 112 ASN A N 1
ATOM 903 C CA . ASN A 1 112 ? 5.064 20.787 11.291 1.00 78.12 112 ASN A CA 1
ATOM 904 C C . ASN A 1 112 ? 4.584 20.219 12.631 1.00 78.12 112 ASN A C 1
ATOM 906 O O . ASN A 1 112 ? 4.427 20.961 13.598 1.00 78.12 112 ASN A O 1
ATOM 910 N N . THR A 1 113 ? 4.294 18.918 12.681 1.00 80.19 113 THR A N 1
ATOM 911 C CA . THR A 1 113 ? 3.742 18.256 13.873 1.00 80.19 113 THR A CA 1
ATOM 912 C C . THR A 1 113 ? 4.792 17.460 14.643 1.00 80.19 113 THR A C 1
ATOM 914 O O . THR A 1 113 ? 4.512 17.017 15.753 1.00 80.19 113 THR A O 1
ATOM 917 N N . GLY A 1 114 ? 5.993 17.288 14.081 1.00 85.88 114 GLY A N 1
ATOM 918 C CA . GLY A 1 114 ? 7.058 16.477 14.667 1.00 85.88 114 GLY A CA 1
ATOM 919 C C . GLY A 1 114 ? 6.786 14.973 14.606 1.00 85.88 114 GLY A C 1
ATOM 920 O O . GLY A 1 114 ? 7.493 14.210 15.261 1.00 85.88 114 GLY A O 1
ATOM 921 N N . LEU A 1 115 ? 5.770 14.533 13.851 1.00 92.25 115 LEU A N 1
ATOM 922 C CA . LEU A 1 115 ? 5.521 13.110 13.643 1.00 92.25 115 LEU A CA 1
ATOM 923 C C . LEU A 1 115 ? 6.724 12.493 12.927 1.00 92.25 115 LEU A C 1
ATOM 925 O O . LEU A 1 115 ? 7.135 12.982 11.877 1.00 92.25 115 LEU A O 1
ATOM 929 N N . ASP A 1 116 ? 7.228 11.392 13.469 1.00 95.75 116 ASP A N 1
ATOM 930 C CA . ASP A 1 116 ? 8.212 10.522 12.838 1.00 95.75 116 ASP A CA 1
ATOM 931 C C . ASP A 1 116 ? 7.826 9.083 13.173 1.00 95.75 116 ASP A C 1
ATOM 933 O O . ASP A 1 116 ? 7.861 8.663 14.330 1.00 95.75 116 ASP A O 1
ATOM 937 N N . THR A 1 117 ? 7.314 8.357 12.186 1.00 95.00 117 THR A N 1
ATOM 938 C CA . THR A 1 117 ? 6.785 7.005 12.375 1.00 95.00 117 THR A CA 1
ATOM 939 C C . THR A 1 117 ? 7.360 6.083 11.324 1.00 95.00 117 THR A C 1
ATOM 941 O O . THR A 1 117 ? 7.274 6.368 10.132 1.00 95.00 117 THR A O 1
ATOM 944 N N . LEU A 1 118 ? 7.907 4.957 11.777 1.00 97.44 118 LEU A N 1
ATOM 945 C CA . LEU A 1 118 ? 8.326 3.852 10.929 1.00 97.44 118 LEU A CA 1
ATOM 946 C C . LEU A 1 118 ? 7.290 2.734 11.036 1.00 97.44 118 LEU A C 1
ATOM 948 O O . LEU A 1 118 ? 7.103 2.147 12.099 1.00 97.44 118 LEU A O 1
ATOM 952 N N . ILE A 1 119 ? 6.614 2.455 9.930 1.00 97.12 119 ILE A N 1
ATOM 953 C CA . ILE A 1 119 ? 5.697 1.329 9.794 1.00 97.12 119 ILE A CA 1
ATOM 954 C C . ILE A 1 119 ? 6.520 0.177 9.228 1.00 97.12 119 ILE A C 1
ATOM 956 O O . ILE A 1 119 ? 7.003 0.285 8.108 1.00 97.12 119 ILE A O 1
ATOM 960 N N . THR A 1 120 ? 6.702 -0.896 9.991 1.00 97.50 120 THR A N 1
ATOM 961 C CA . THR A 1 120 ? 7.450 -2.097 9.561 1.00 97.50 120 THR A CA 1
ATOM 962 C C . THR A 1 120 ? 6.543 -3.268 9.203 1.00 97.50 120 THR A C 1
ATOM 964 O O . THR A 1 120 ? 7.015 -4.282 8.718 1.00 97.50 120 THR A O 1
ATOM 967 N N . ASP A 1 121 ? 5.251 -3.154 9.500 1.00 96.56 121 ASP A N 1
ATOM 968 C CA . ASP A 1 121 ? 4.241 -4.146 9.147 1.00 96.56 121 ASP A CA 1
ATOM 969 C C . ASP A 1 121 ? 2.867 -3.467 9.181 1.00 96.56 121 ASP A C 1
ATOM 971 O O . ASP A 1 121 ? 2.395 -3.010 10.231 1.00 96.56 121 ASP A O 1
ATOM 975 N N . VAL A 1 122 ? 2.241 -3.371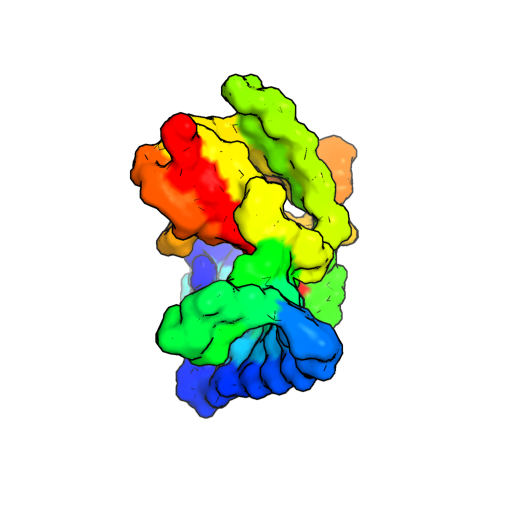 8.008 1.00 96.56 122 VAL A N 1
ATOM 976 C CA . VAL A 1 122 ? 0.948 -2.706 7.810 1.00 96.56 122 VAL A CA 1
ATOM 977 C C . VAL A 1 122 ? -0.234 -3.546 8.320 1.00 96.56 122 VAL A C 1
ATOM 979 O O . VAL A 1 122 ? -1.347 -3.030 8.474 1.00 96.56 122 VAL A O 1
ATOM 982 N N . THR A 1 123 ? -0.017 -4.834 8.591 1.00 96.19 123 THR A N 1
ATOM 983 C CA . THR A 1 123 ? -1.037 -5.776 9.069 1.00 96.19 123 THR A CA 1
ATOM 984 C C . THR A 1 123 ? -1.225 -5.723 10.587 1.00 96.19 123 THR A C 1
ATOM 986 O O . THR A 1 123 ? -2.246 -6.195 11.102 1.00 96.19 123 THR A O 1
ATOM 989 N N . ASN A 1 124 ? -0.320 -5.047 11.302 1.00 96.31 124 ASN A N 1
ATOM 990 C CA . ASN A 1 124 ? -0.475 -4.767 12.723 1.00 96.31 124 ASN A CA 1
ATOM 991 C C . ASN A 1 124 ? -1.762 -3.987 13.016 1.00 96.31 124 ASN A C 1
ATOM 993 O O . ASN A 1 124 ? -2.114 -3.008 12.353 1.00 96.31 124 ASN A O 1
ATOM 997 N N . LEU A 1 125 ? -2.477 -4.423 14.053 1.00 97.00 125 LEU A N 1
ATOM 998 C CA . LEU A 1 125 ? -3.709 -3.781 14.493 1.00 97.00 125 LEU A CA 1
ATOM 999 C C . LEU A 1 125 ? -3.406 -2.456 15.193 1.00 97.00 125 LEU A C 1
ATOM 1001 O O . LEU A 1 125 ? -2.727 -2.419 16.217 1.00 97.00 125 LEU A O 1
ATOM 1005 N N . VAL A 1 126 ? -4.014 -1.383 14.697 1.00 96.06 126 VAL A N 1
ATOM 1006 C CA . VAL A 1 126 ? -3.973 -0.059 15.317 1.00 96.06 126 VAL A CA 1
ATOM 1007 C C . VAL A 1 126 ? -5.338 0.225 15.927 1.00 96.06 126 VAL A C 1
ATOM 1009 O O . VAL A 1 126 ? -6.375 0.048 15.277 1.00 96.06 126 VAL A O 1
ATOM 1012 N N . LYS A 1 127 ? -5.378 0.646 17.196 1.00 96.81 127 LYS A N 1
ATOM 1013 C CA . LYS A 1 127 ? -6.647 1.064 17.800 1.00 96.81 127 LYS A CA 1
ATOM 1014 C C . LYS A 1 127 ? -7.188 2.264 17.043 1.00 96.81 127 LYS A C 1
ATOM 1016 O O . LYS A 1 127 ? -6.441 3.133 16.608 1.00 96.81 127 LYS A O 1
ATOM 1021 N N . ARG A 1 128 ? -8.511 2.365 16.956 1.00 93.44 128 ARG A N 1
ATOM 1022 C CA . ARG A 1 128 ? -9.174 3.492 16.289 1.00 93.44 128 ARG A CA 1
ATOM 1023 C C . ARG A 1 128 ? -8.702 4.861 16.811 1.00 93.44 128 ARG A C 1
ATOM 1025 O O . ARG A 1 128 ? -8.669 5.816 16.047 1.00 93.44 128 ARG A O 1
ATOM 1032 N N . GLU A 1 129 ? -8.381 4.961 18.097 1.00 93.56 129 GLU A N 1
ATOM 1033 C CA . GLU A 1 129 ? -7.922 6.198 18.747 1.00 93.56 129 GLU A CA 1
ATOM 1034 C C . GLU A 1 129 ? -6.447 6.541 18.478 1.00 93.56 129 GLU A C 1
ATOM 1036 O O . GLU A 1 129 ? -6.085 7.719 18.563 1.00 93.56 129 GLU A O 1
ATOM 1041 N N . ASP A 1 130 ? -5.657 5.538 18.082 1.00 94.00 130 ASP A N 1
ATOM 1042 C CA . ASP A 1 130 ? -4.204 5.596 17.872 1.00 94.00 130 ASP A CA 1
ATOM 1043 C C . ASP A 1 130 ? -3.823 5.696 16.383 1.00 94.00 130 ASP A C 1
ATOM 1045 O O . ASP A 1 130 ? -2.642 5.707 16.043 1.00 94.00 130 ASP A O 1
ATOM 1049 N N . ILE A 1 131 ? -4.805 5.766 15.472 1.00 93.19 131 ILE A N 1
ATOM 1050 C CA . ILE A 1 131 ? -4.529 6.007 14.048 1.00 93.19 131 ILE A CA 1
ATOM 1051 C C . ILE A 1 131 ? -3.752 7.313 13.873 1.00 93.19 131 ILE A C 1
ATOM 1053 O O . ILE A 1 131 ? -3.964 8.266 14.625 1.00 93.19 131 ILE A O 1
ATOM 1057 N N . ILE A 1 132 ? -2.898 7.373 12.849 1.00 93.31 132 ILE A N 1
ATOM 1058 C CA . ILE A 1 132 ? -2.114 8.572 12.533 1.00 93.31 132 ILE A CA 1
ATOM 1059 C C . ILE A 1 132 ? -3.060 9.767 12.364 1.00 93.31 132 ILE A C 1
ATOM 1061 O O . ILE A 1 132 ? -4.033 9.704 11.605 1.00 93.31 132 ILE A O 1
ATOM 1065 N N . LYS A 1 133 ? -2.764 10.853 13.083 1.00 92.88 133 LYS A N 1
ATOM 1066 C CA . LYS A 1 133 ? -3.508 12.116 13.038 1.00 92.88 133 LYS A CA 1
ATOM 1067 C C . LYS A 1 133 ? -2.620 13.181 12.423 1.00 92.88 133 LYS A C 1
ATOM 1069 O O . LYS A 1 133 ? -1.477 13.348 12.841 1.00 92.88 133 LYS A O 1
ATOM 1074 N N . VAL A 1 134 ? -3.161 13.887 11.446 1.00 93.31 134 VAL A N 1
ATOM 1075 C CA . VAL A 1 134 ? -2.478 14.949 10.705 1.00 93.31 134 VAL A CA 1
ATOM 1076 C C . VAL A 1 134 ? -3.376 16.176 10.646 1.00 93.31 134 VAL A C 1
ATOM 1078 O O . VAL A 1 134 ? -4.597 16.063 10.793 1.00 93.31 134 VAL A O 1
ATOM 1081 N N . LYS A 1 135 ? -2.784 17.344 10.418 1.00 93.31 135 LYS A N 1
ATOM 1082 C CA . LYS A 1 135 ? -3.526 18.583 10.196 1.00 93.31 135 LYS A CA 1
ATOM 1083 C C . LYS A 1 135 ? -3.816 18.787 8.715 1.00 93.31 135 LYS A C 1
ATOM 1085 O O . LYS A 1 135 ? -3.034 18.335 7.882 1.00 93.31 135 LYS A O 1
ATOM 1090 N N . PRO A 1 136 ? -4.898 19.505 8.374 1.00 93.69 136 PRO A N 1
ATOM 1091 C CA . PRO A 1 136 ? -5.124 19.989 7.021 1.00 93.69 136 PRO A CA 1
ATOM 1092 C C . PRO A 1 136 ? -3.882 20.635 6.399 1.00 93.69 136 PRO A C 1
ATOM 1094 O O . PRO A 1 136 ? -3.319 21.568 6.969 1.00 93.69 136 PRO A O 1
ATOM 1097 N N . GLY A 1 137 ? -3.472 20.161 5.221 1.00 92.19 137 GLY A N 1
ATOM 1098 C CA . GLY A 1 137 ? -2.344 20.735 4.485 1.00 92.19 137 GLY A CA 1
ATOM 1099 C C . GLY A 1 137 ? -0.960 20.403 5.053 1.00 92.19 137 GLY A C 1
ATOM 1100 O O . GLY A 1 137 ? 0.031 20.949 4.568 1.00 92.19 137 GLY A O 1
ATOM 1101 N N . ASP A 1 138 ? -0.855 19.501 6.035 1.00 92.44 138 ASP A N 1
ATOM 1102 C CA . ASP A 1 138 ? 0.441 18.987 6.477 1.00 92.44 138 ASP A CA 1
ATOM 1103 C C . ASP A 1 138 ? 1.219 18.388 5.299 1.00 92.44 138 ASP A C 1
ATOM 1105 O O . ASP A 1 138 ? 0.668 17.642 4.482 1.00 92.44 138 ASP A O 1
ATOM 1109 N N . HIS A 1 139 ? 2.514 18.700 5.245 1.00 93.25 139 HIS A N 1
ATOM 1110 C CA . HIS A 1 139 ? 3.437 18.186 4.243 1.00 93.25 139 HIS A CA 1
ATOM 1111 C C . HIS A 1 139 ? 4.190 16.971 4.797 1.00 93.25 139 HIS A C 1
ATOM 1113 O O . HIS A 1 139 ? 5.025 17.098 5.698 1.00 93.25 139 HIS A O 1
ATOM 1119 N N . ALA A 1 140 ? 3.883 15.795 4.254 1.00 93.69 140 ALA A N 1
ATOM 1120 C CA . ALA A 1 140 ? 4.512 14.530 4.600 1.00 93.69 140 ALA A CA 1
ATOM 1121 C C . ALA A 1 140 ? 5.727 14.273 3.716 1.00 93.69 140 ALA A C 1
ATOM 1123 O O . ALA A 1 140 ? 5.601 14.257 2.493 1.00 93.69 140 ALA A O 1
ATOM 1124 N N . ASN A 1 141 ? 6.877 14.014 4.337 1.00 96.56 141 ASN A N 1
ATOM 1125 C CA . ASN A 1 141 ? 8.009 13.388 3.663 1.00 96.56 141 ASN A CA 1
ATOM 1126 C C . ASN A 1 141 ? 7.965 11.895 3.965 1.00 96.56 141 ASN A C 1
ATOM 1128 O O . ASN A 1 141 ? 7.886 11.488 5.130 1.00 96.56 141 ASN A O 1
ATOM 1132 N N . ILE A 1 142 ? 7.992 11.094 2.910 1.00 97.31 142 ILE A N 1
ATOM 1133 C CA . ILE A 1 142 ? 7.806 9.654 2.975 1.00 97.31 142 ILE A CA 1
ATOM 1134 C C . ILE A 1 142 ? 9.036 8.977 2.383 1.00 97.31 142 ILE A C 1
ATOM 1136 O O . ILE A 1 142 ? 9.510 9.355 1.310 1.00 97.31 142 ILE A O 1
ATOM 1140 N N . THR A 1 143 ? 9.502 7.941 3.069 1.00 98.50 143 THR A N 1
ATOM 1141 C CA . THR A 1 143 ? 10.550 7.049 2.580 1.00 98.50 143 THR A CA 1
ATOM 1142 C C . THR A 1 143 ? 10.032 5.619 2.598 1.00 98.50 143 THR A C 1
ATOM 1144 O O . THR A 1 143 ? 9.564 5.152 3.635 1.00 98.50 143 THR A O 1
ATOM 1147 N N . ILE A 1 144 ? 10.115 4.930 1.465 1.00 98.56 144 ILE A N 1
ATOM 1148 C CA . ILE A 1 144 ? 9.804 3.503 1.336 1.00 98.56 144 ILE A CA 1
ATOM 1149 C C . ILE A 1 144 ? 11.122 2.734 1.284 1.00 98.56 144 ILE A C 1
ATOM 1151 O O . ILE A 1 144 ? 12.029 3.118 0.544 1.00 98.56 144 ILE A O 1
ATOM 1155 N N . TY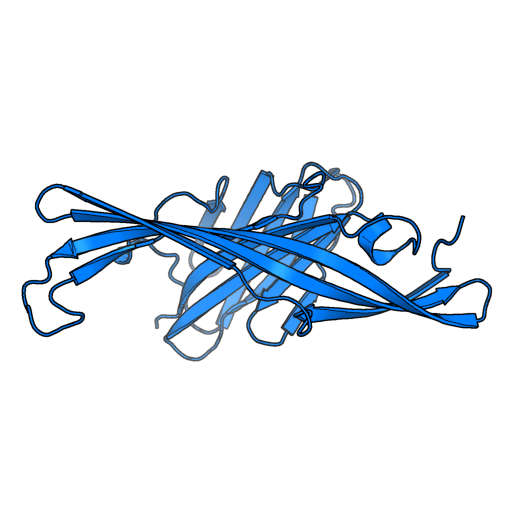R A 1 145 ? 11.193 1.655 2.057 1.00 98.62 145 TYR A N 1
ATOM 1156 C CA . TYR A 1 145 ? 12.263 0.665 2.041 1.00 98.62 145 TYR A CA 1
ATOM 1157 C C . TYR A 1 145 ? 11.697 -0.638 1.475 1.00 98.62 145 TYR A C 1
ATOM 1159 O O . TYR A 1 145 ? 10.622 -1.074 1.894 1.00 98.62 145 TYR A O 1
ATOM 1167 N N . THR A 1 146 ? 12.389 -1.232 0.513 1.00 98.25 146 THR A N 1
ATOM 1168 C CA . THR A 1 146 ? 11.979 -2.460 -0.175 1.00 98.25 146 THR A CA 1
ATOM 1169 C C . THR A 1 146 ? 13.191 -3.339 -0.458 1.00 98.25 146 THR A C 1
ATOM 1171 O O . THR A 1 146 ? 14.309 -2.841 -0.629 1.00 98.25 146 THR A O 1
ATOM 1174 N N . ASN A 1 147 ? 12.946 -4.642 -0.573 1.00 97.44 147 ASN A N 1
ATOM 1175 C CA . ASN A 1 147 ? 13.939 -5.626 -0.980 1.00 97.44 147 ASN A CA 1
ATOM 1176 C C . ASN A 1 147 ? 14.436 -5.433 -2.430 1.00 97.44 147 ASN A C 1
ATOM 1178 O O . ASN A 1 147 ? 15.490 -5.963 -2.784 1.00 97.44 147 ASN A O 1
ATOM 1182 N N . GLU A 1 148 ? 13.719 -4.668 -3.263 1.00 95.06 148 GLU A N 1
ATOM 1183 C CA . GLU A 1 148 ? 14.059 -4.457 -4.671 1.00 95.06 148 GLU A CA 1
ATOM 1184 C C . GLU A 1 148 ? 14.845 -3.165 -4.921 1.00 95.06 148 GLU A C 1
ATOM 1186 O O . GLU A 1 148 ? 14.356 -2.033 -4.805 1.00 95.06 148 GLU A O 1
ATOM 1191 N N . SER A 1 149 ? 16.096 -3.337 -5.355 1.00 94.38 149 SER A N 1
ATOM 1192 C CA . SER A 1 149 ? 16.991 -2.214 -5.641 1.00 94.38 149 SER A CA 1
ATOM 1193 C C . SER A 1 149 ? 16.576 -1.400 -6.865 1.00 94.38 149 SER A C 1
ATOM 1195 O O . SER A 1 149 ? 16.906 -0.216 -6.942 1.00 94.38 149 SER A O 1
ATOM 1197 N N . ASP A 1 150 ? 15.866 -2.007 -7.815 1.00 94.50 150 ASP A N 1
ATOM 1198 C CA . ASP A 1 150 ? 15.364 -1.367 -9.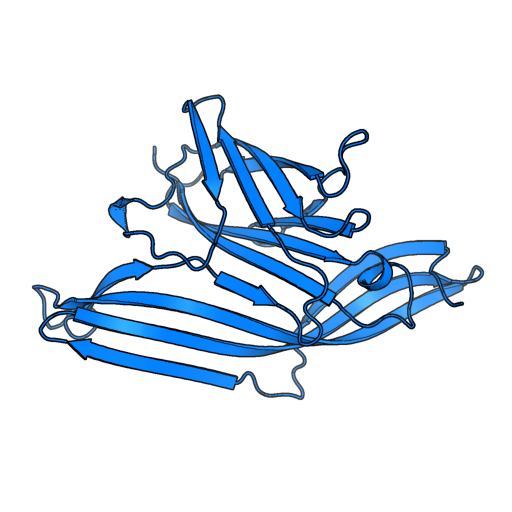026 1.00 94.50 150 ASP A CA 1
ATOM 1199 C C . ASP A 1 150 ? 13.879 -1.686 -9.211 1.00 94.50 150 ASP A C 1
ATOM 1201 O O . ASP A 1 150 ? 13.484 -2.750 -9.682 1.00 94.50 150 ASP A O 1
ATOM 1205 N N . ALA A 1 151 ? 13.050 -0.744 -8.787 1.00 96.94 151 ALA A N 1
ATOM 1206 C CA . ALA A 1 151 ? 11.607 -0.848 -8.748 1.00 96.94 151 ALA A CA 1
ATOM 1207 C C . ALA A 1 151 ? 10.980 0.524 -9.006 1.00 96.94 151 ALA A C 1
ATOM 1209 O O . ALA A 1 151 ? 11.640 1.571 -9.017 1.00 96.94 151 ALA A O 1
ATOM 1210 N N . PHE A 1 152 ? 9.668 0.526 -9.192 1.00 97.56 152 PHE A N 1
ATOM 1211 C CA . PHE A 1 152 ? 8.882 1.744 -9.217 1.00 97.56 152 PHE A CA 1
ATOM 1212 C C . PHE A 1 152 ? 8.063 1.848 -7.938 1.00 97.56 152 PHE A C 1
ATOM 1214 O O . PHE A 1 152 ? 7.178 1.031 -7.706 1.00 97.56 152 PHE A O 1
ATOM 1221 N N . ALA A 1 153 ? 8.325 2.883 -7.144 1.00 98.06 153 ALA A N 1
ATOM 1222 C CA . ALA A 1 153 ? 7.560 3.190 -5.944 1.00 98.06 153 ALA A CA 1
ATOM 1223 C C . ALA A 1 153 ? 6.585 4.350 -6.190 1.00 98.06 153 ALA A C 1
ATOM 1225 O O . ALA A 1 153 ? 6.920 5.343 -6.850 1.00 98.06 153 ALA A O 1
ATOM 1226 N N . PHE A 1 154 ? 5.378 4.238 -5.643 1.00 97.50 154 PHE A N 1
ATOM 1227 C CA . PHE A 1 154 ? 4.313 5.220 -5.790 1.00 97.50 154 PHE A CA 1
ATOM 1228 C C . PHE A 1 154 ? 3.545 5.444 -4.489 1.00 97.50 154 PHE A C 1
ATOM 1230 O O . PHE A 1 154 ? 3.376 4.537 -3.677 1.00 97.50 154 PHE A O 1
ATOM 1237 N N . LEU A 1 155 ? 2.990 6.647 -4.353 1.00 96.88 155 LEU A N 1
ATOM 1238 C CA . LEU A 1 155 ? 1.890 6.934 -3.440 1.00 96.88 155 LEU A CA 1
ATOM 1239 C C . LEU A 1 155 ? 0.583 7.020 -4.222 1.00 96.88 155 LEU A C 1
ATOM 1241 O O . LEU A 1 155 ? 0.512 7.692 -5.250 1.00 96.88 155 LEU A O 1
ATOM 1245 N N . HIS A 1 156 ? -0.460 6.403 -3.682 1.00 94.62 156 HIS A N 1
ATOM 1246 C CA . HIS A 1 156 ? -1.841 6.506 -4.136 1.00 94.62 156 HIS A CA 1
ATOM 1247 C C . HIS A 1 156 ? -2.668 7.226 -3.080 1.00 94.62 156 HIS A C 1
ATOM 1249 O O . HIS A 1 156 ? -2.725 6.810 -1.922 1.00 94.62 156 HIS A O 1
ATOM 1255 N N . SER A 1 157 ? -3.341 8.300 -3.477 1.00 90.19 157 SER A N 1
ATOM 1256 C CA . SER A 1 157 ? -4.326 8.974 -2.635 1.00 90.19 157 SER A CA 1
ATOM 1257 C C . SER A 1 157 ? -5.469 9.469 -3.503 1.00 90.19 157 SER A C 1
ATOM 1259 O O . SER A 1 157 ? -5.268 10.187 -4.485 1.00 90.19 157 SER A O 1
ATOM 1261 N N . HIS A 1 158 ? -6.687 9.068 -3.144 1.00 80.38 158 HIS A N 1
ATOM 1262 C CA . HIS A 1 158 ? -7.873 9.301 -3.962 1.00 80.38 158 HIS A CA 1
ATOM 1263 C C . HIS A 1 158 ? -7.661 8.818 -5.417 1.00 80.38 158 HIS A C 1
ATOM 1265 O O . HIS A 1 158 ? -7.281 7.670 -5.614 1.00 80.38 158 HIS A O 1
ATOM 1271 N N . MET A 1 159 ? -7.904 9.663 -6.424 1.00 72.38 159 MET A N 1
ATOM 1272 C CA . MET A 1 159 ? -7.753 9.341 -7.854 1.00 72.38 159 MET A CA 1
ATOM 1273 C C . MET A 1 159 ? -6.344 9.633 -8.403 1.00 72.38 159 MET A C 1
ATOM 1275 O O . MET A 1 159 ? -6.139 9.604 -9.615 1.00 72.38 159 MET A O 1
ATOM 1279 N N . TRP A 1 160 ? -5.381 9.959 -7.537 1.00 86.25 160 TRP A N 1
ATOM 1280 C CA . TRP A 1 160 ? -4.061 10.441 -7.935 1.00 86.25 160 TRP A CA 1
ATOM 1281 C C . TRP A 1 160 ? -2.951 9.479 -7.517 1.00 86.25 160 TRP A C 1
ATOM 1283 O O . TRP A 1 160 ? -3.019 8.832 -6.467 1.00 86.25 160 TRP A O 1
ATOM 1293 N N . ARG A 1 161 ? -1.906 9.437 -8.348 1.00 91.50 161 ARG A N 1
ATOM 1294 C CA . ARG A 1 161 ? -0.691 8.648 -8.149 1.00 91.50 161 ARG A CA 1
ATOM 1295 C C . ARG A 1 161 ? 0.531 9.553 -8.268 1.00 91.50 161 ARG A C 1
ATOM 1297 O O . ARG A 1 161 ? 0.667 10.265 -9.261 1.00 91.50 161 ARG A O 1
ATOM 1304 N N . TRP A 1 162 ? 1.441 9.473 -7.306 1.00 94.00 162 TRP A N 1
ATOM 1305 C CA . TRP A 1 162 ? 2.710 10.202 -7.309 1.00 94.00 162 TRP A CA 1
ATOM 1306 C C . TRP A 1 162 ? 3.863 9.215 -7.337 1.00 94.00 162 TRP A C 1
ATOM 1308 O O . TRP A 1 162 ? 3.910 8.300 -6.522 1.00 94.00 162 TRP A O 1
ATOM 1318 N N . ARG A 1 163 ? 4.788 9.392 -8.279 1.00 95.81 163 ARG A N 1
ATOM 1319 C CA . ARG A 1 163 ? 5.992 8.565 -8.378 1.00 95.81 163 ARG A CA 1
ATOM 1320 C C . ARG A 1 163 ? 7.026 9.032 -7.363 1.00 95.81 163 ARG A C 1
ATOM 1322 O O . ARG A 1 163 ? 7.315 10.224 -7.292 1.00 95.81 163 ARG A O 1
ATOM 1329 N N . PHE A 1 164 ? 7.596 8.092 -6.625 1.00 97.62 164 PHE A N 1
ATOM 1330 C CA . PHE A 1 164 ? 8.714 8.350 -5.729 1.00 97.62 164 PHE A CA 1
ATOM 1331 C C . PHE A 1 164 ? 10.037 8.245 -6.487 1.00 97.62 164 PHE A C 1
ATOM 1333 O O . PHE A 1 164 ? 10.160 7.540 -7.493 1.00 97.62 164 PHE A O 1
ATOM 1340 N N . GLN A 1 165 ? 11.027 8.987 -6.011 1.00 97.75 165 GLN A N 1
ATOM 1341 C CA . GLN A 1 165 ? 12.369 9.018 -6.568 1.00 97.75 165 GLN A CA 1
ATOM 1342 C C . GLN A 1 165 ? 13.244 8.006 -5.840 1.00 97.75 165 GLN A C 1
ATOM 1344 O O . GLN A 1 165 ? 13.286 7.988 -4.615 1.00 97.75 165 GLN A O 1
ATOM 1349 N N . LYS A 1 166 ? 13.943 7.170 -6.603 1.00 97.56 166 LYS A N 1
ATOM 1350 C CA . LYS A 1 166 ? 14.944 6.247 -6.071 1.00 97.56 166 LYS A CA 1
ATOM 1351 C C . LYS A 1 166 ? 16.092 7.035 -5.433 1.00 97.56 166 LYS A C 1
ATOM 1353 O O . LYS A 1 166 ? 16.559 8.009 -6.026 1.00 97.56 166 LYS A O 1
ATOM 1358 N N . ASP A 1 167 ? 16.543 6.608 -4.259 1.00 97.69 167 ASP A N 1
ATOM 1359 C CA . ASP A 1 167 ? 17.748 7.138 -3.627 1.00 97.69 167 ASP A CA 1
ATOM 1360 C C . ASP A 1 167 ? 18.978 6.774 -4.475 1.00 97.69 167 ASP A C 1
ATOM 1362 O O . ASP A 1 167 ? 19.126 5.649 -4.959 1.00 97.69 167 ASP A O 1
ATOM 1366 N N . SER A 1 168 ? 19.859 7.746 -4.705 1.00 94.94 168 SER A N 1
ATOM 1367 C CA . SER A 1 168 ? 21.033 7.569 -5.566 1.00 94.94 168 SER A CA 1
ATOM 1368 C C . SER A 1 168 ? 22.187 6.824 -4.890 1.00 94.94 168 SER A C 1
ATOM 1370 O O . SER A 1 168 ? 23.147 6.450 -5.561 1.00 94.94 168 SER A O 1
ATOM 1372 N N . THR A 1 169 ? 22.110 6.624 -3.577 1.00 95.56 169 THR A N 1
ATOM 1373 C CA . THR A 1 169 ? 23.186 6.104 -2.727 1.00 95.56 169 THR A CA 1
ATOM 1374 C C . THR A 1 169 ? 22.812 4.816 -2.000 1.00 95.56 169 THR A C 1
ATOM 1376 O O . THR A 1 169 ? 23.689 3.988 -1.757 1.00 95.56 169 THR A O 1
ATOM 1379 N N . ILE A 1 170 ? 21.530 4.613 -1.685 1.00 96.88 170 ILE A N 1
ATOM 1380 C CA . ILE A 1 170 ? 21.037 3.452 -0.944 1.00 96.88 170 ILE A CA 1
ATOM 1381 C C . ILE A 1 170 ? 20.076 2.650 -1.825 1.00 96.88 170 ILE A C 1
ATOM 1383 O O . ILE A 1 170 ? 18.990 3.103 -2.181 1.00 96.88 170 ILE A O 1
ATOM 1387 N N . ALA A 1 171 ? 20.475 1.426 -2.169 1.00 96.88 171 ALA A N 1
ATOM 1388 C CA . ALA A 1 171 ? 19.621 0.492 -2.895 1.00 96.88 171 ALA A CA 1
ATOM 1389 C C . ALA A 1 171 ? 18.331 0.191 -2.109 1.00 96.88 171 ALA A C 1
ATOM 1391 O O . ALA A 1 171 ? 18.371 0.032 -0.892 1.00 96.88 171 ALA A O 1
ATOM 1392 N N . GLY A 1 172 ? 17.199 0.101 -2.813 1.00 97.44 172 GLY A N 1
ATOM 1393 C CA . GLY A 1 172 ? 15.908 -0.253 -2.208 1.00 97.44 172 GLY A CA 1
ATOM 1394 C C . GLY A 1 172 ? 15.231 0.883 -1.436 1.00 97.44 172 GLY A C 1
ATOM 1395 O O . GLY A 1 172 ? 14.230 0.650 -0.765 1.00 97.44 172 GLY A O 1
ATOM 1396 N N . VAL A 1 173 ? 15.748 2.114 -1.525 1.00 98.56 173 VAL A N 1
ATOM 1397 C CA . VAL A 1 173 ? 15.180 3.285 -0.846 1.00 98.56 173 VAL A CA 1
ATOM 1398 C C . VAL A 1 173 ? 14.559 4.240 -1.857 1.00 98.56 173 VAL A C 1
ATOM 1400 O O . VAL A 1 173 ? 15.171 4.580 -2.870 1.00 98.56 173 VAL A O 1
ATOM 1403 N N . TYR A 1 174 ? 13.333 4.685 -1.576 1.00 98.62 174 TYR A N 1
ATOM 1404 C CA . TYR A 1 174 ? 12.580 5.597 -2.434 1.00 98.62 174 TYR A CA 1
ATOM 1405 C C . TYR A 1 174 ? 11.968 6.734 -1.619 1.00 98.62 174 TYR A C 1
ATOM 1407 O O . TYR A 1 174 ? 11.312 6.497 -0.605 1.00 98.62 174 TYR A O 1
ATOM 1415 N N . HIS A 1 175 ? 12.133 7.965 -2.094 1.00 98.19 175 HIS A N 1
ATOM 1416 C CA . HIS A 1 175 ? 11.671 9.183 -1.441 1.00 98.19 175 HIS A CA 1
ATOM 1417 C C . HIS A 1 175 ? 10.528 9.842 -2.200 1.00 98.19 175 HIS A C 1
ATOM 1419 O O . HIS A 1 175 ? 10.539 9.960 -3.427 1.00 98.19 175 HIS A O 1
ATOM 1425 N N . GLY A 1 176 ? 9.561 10.349 -1.451 1.00 96.38 176 GLY A N 1
ATOM 1426 C CA . GLY A 1 176 ? 8.498 11.174 -1.989 1.00 96.38 176 GLY A CA 1
ATOM 1427 C C . GLY A 1 176 ? 7.969 12.145 -0.955 1.00 96.38 176 GLY A C 1
ATOM 1428 O O . GLY A 1 176 ? 8.255 12.049 0.240 1.00 96.38 176 GLY A O 1
ATOM 1429 N N . SER A 1 177 ? 7.164 13.083 -1.427 1.00 94.25 177 SER A N 1
ATOM 1430 C CA . SER A 1 177 ? 6.394 13.953 -0.559 1.00 94.25 177 SER A CA 1
ATOM 1431 C C . SER A 1 177 ? 4.947 14.023 -1.005 1.00 94.25 177 SER A C 1
ATOM 1433 O O . SER A 1 177 ? 4.612 13.776 -2.167 1.00 94.25 177 SER A O 1
ATOM 1435 N N . TRP A 1 178 ? 4.072 14.318 -0.053 1.00 93.00 178 TRP A N 1
ATOM 1436 C CA . TRP A 1 178 ? 2.646 14.414 -0.303 1.00 93.00 178 TRP A CA 1
ATOM 1437 C C . TRP A 1 178 ? 1.980 15.332 0.722 1.00 93.00 178 TRP A C 1
ATOM 1439 O O . TRP A 1 178 ? 2.367 15.377 1.891 1.00 93.00 178 TRP A O 1
ATOM 1449 N N . THR A 1 179 ? 0.975 16.079 0.275 1.00 92.56 179 THR A N 1
ATOM 1450 C CA . THR A 1 179 ? 0.233 17.023 1.112 1.00 92.56 179 THR A CA 1
ATOM 1451 C C . THR A 1 179 ? -1.107 16.428 1.502 1.00 92.56 179 THR A C 1
ATOM 1453 O O . THR A 1 179 ? -1.871 15.961 0.656 1.00 92.56 179 THR A O 1
ATOM 1456 N N . THR A 1 180 ? -1.405 16.477 2.795 1.00 92.06 180 THR A N 1
ATOM 1457 C CA . THR A 1 180 ? -2.666 15.966 3.328 1.00 92.06 180 THR A CA 1
ATOM 1458 C C . THR A 1 180 ? -3.863 16.811 2.859 1.00 92.06 180 THR A C 1
ATOM 1460 O O . THR A 1 180 ? -3.725 18.010 2.599 1.00 92.06 180 THR A O 1
ATOM 1463 N N . PRO A 1 181 ? -5.063 16.215 2.729 1.00 92.44 181 PRO A N 1
ATOM 1464 C CA . PRO A 1 181 ? -6.263 16.940 2.326 1.00 92.44 181 PRO A CA 1
ATOM 1465 C C . PRO A 1 181 ? -6.586 18.113 3.256 1.00 92.44 181 PRO A C 1
ATOM 1467 O O . PRO A 1 181 ? -6.347 18.049 4.456 1.00 92.44 181 PRO A O 1
ATOM 1470 N N . HIS A 1 182 ? -7.199 19.164 2.709 1.00 92.44 182 HIS A N 1
ATOM 1471 C CA . HIS A 1 182 ? -7.596 20.344 3.487 1.00 92.44 182 HIS A CA 1
ATOM 1472 C C . HIS A 1 182 ? -8.854 20.113 4.337 1.00 92.44 182 HIS A C 1
ATOM 1474 O O . HIS A 1 182 ? -9.054 20.766 5.357 1.00 92.44 182 HIS A O 1
ATOM 1480 N N . ASN A 1 183 ? -9.727 19.199 3.913 1.00 93.75 183 ASN A N 1
ATOM 1481 C CA . ASN A 1 183 ? -10.972 18.933 4.622 1.00 93.75 183 ASN A CA 1
ATOM 1482 C C . ASN A 1 183 ? -10.724 17.930 5.761 1.00 93.75 183 ASN A C 1
ATOM 1484 O O . ASN A 1 183 ? -10.044 16.927 5.541 1.00 93.75 183 ASN A O 1
ATOM 1488 N N . PRO A 1 184 ? -11.284 18.152 6.962 1.00 95.12 184 PRO A N 1
ATOM 1489 C CA . PRO A 1 184 ? -11.251 17.158 8.027 1.00 95.12 184 PRO A CA 1
ATOM 1490 C C . PRO A 1 184 ? -11.978 15.873 7.628 1.00 95.12 184 PRO A C 1
ATOM 1492 O O . PRO A 1 184 ? -13.006 15.909 6.948 1.00 95.12 184 PRO A O 1
ATOM 1495 N N . GLY A 1 185 ? -11.475 14.729 8.086 1.00 94.75 185 GLY A N 1
ATOM 1496 C CA . GLY A 1 185 ? -12.095 13.441 7.795 1.00 94.75 185 GLY A CA 1
ATOM 1497 C C . GLY A 1 185 ? -11.155 12.251 7.918 1.00 94.75 185 GLY A C 1
ATOM 1498 O O . GLY A 1 185 ? -9.966 12.384 8.205 1.00 94.75 185 GLY A O 1
ATOM 1499 N N . ILE A 1 186 ? -11.714 11.063 7.692 1.00 93.62 186 ILE A N 1
ATOM 1500 C CA . ILE A 1 186 ? -10.957 9.813 7.618 1.00 93.62 186 ILE A CA 1
ATOM 1501 C C . ILE A 1 186 ? -10.576 9.583 6.163 1.00 93.62 186 ILE A C 1
ATOM 1503 O O . ILE A 1 186 ? -11.441 9.521 5.289 1.00 93.62 186 ILE A O 1
ATOM 1507 N N . TYR A 1 187 ? -9.287 9.402 5.923 1.00 94.44 187 TYR A N 1
ATOM 1508 C CA . TYR A 1 187 ? -8.736 9.221 4.591 1.00 94.44 187 TYR A CA 1
ATOM 1509 C C . TYR A 1 187 ? -7.934 7.930 4.485 1.00 94.44 187 TYR A C 1
ATOM 1511 O O . TYR A 1 187 ? -7.726 7.215 5.468 1.00 94.44 187 TYR A O 1
ATOM 1519 N N . ARG A 1 188 ? -7.526 7.617 3.254 1.00 93.38 188 ARG A N 1
ATOM 1520 C CA . ARG A 1 188 ? -6.734 6.444 2.895 1.00 93.38 188 ARG A CA 1
ATOM 1521 C C . ARG A 1 188 ? -5.561 6.872 2.035 1.00 93.38 188 ARG A C 1
ATOM 1523 O O . ARG A 1 188 ? -5.720 7.729 1.169 1.00 93.38 188 ARG A O 1
ATOM 1530 N N . VAL A 1 189 ? -4.426 6.234 2.264 1.00 95.00 189 VAL A N 1
ATOM 1531 C CA . VAL A 1 189 ? -3.237 6.332 1.420 1.00 95.00 189 VAL A CA 1
ATOM 1532 C C . VAL A 1 189 ? -2.736 4.921 1.138 1.00 95.00 189 VAL A C 1
ATOM 1534 O O . VAL A 1 189 ? -2.921 4.036 1.977 1.00 95.00 189 VAL A O 1
ATOM 1537 N N . GLY A 1 190 ? -2.168 4.712 -0.045 1.00 96.56 190 GLY A N 1
ATOM 1538 C CA . GLY A 1 190 ? -1.495 3.481 -0.443 1.00 96.56 190 GLY A CA 1
ATOM 1539 C C . GLY A 1 190 ? -0.058 3.761 -0.863 1.00 96.56 190 GLY A C 1
ATOM 1540 O O . GLY A 1 190 ? 0.189 4.726 -1.579 1.00 96.56 190 GLY A O 1
ATOM 1541 N N . PHE A 1 191 ? 0.869 2.920 -0.435 1.00 97.81 191 PHE A N 1
ATOM 1542 C CA . PHE A 1 191 ? 2.257 2.876 -0.876 1.00 97.81 191 PHE A CA 1
ATOM 1543 C C . PHE A 1 191 ? 2.425 1.633 -1.724 1.00 97.81 191 PHE A C 1
ATOM 1545 O O . PHE A 1 191 ? 2.096 0.558 -1.254 1.00 97.81 191 PHE A O 1
ATOM 1552 N N . ASP A 1 192 ? 2.858 1.780 -2.964 1.00 97.69 192 ASP A N 1
ATOM 1553 C CA . ASP A 1 192 ? 2.818 0.722 -3.973 1.00 97.69 192 ASP A CA 1
ATOM 1554 C C . ASP A 1 192 ? 4.188 0.602 -4.621 1.00 97.69 192 ASP A C 1
ATOM 1556 O O . ASP A 1 192 ? 4.708 1.592 -5.140 1.00 97.69 192 ASP A O 1
ATOM 1560 N N . VAL A 1 193 ? 4.771 -0.590 -4.568 1.00 98.19 193 VAL A N 1
ATOM 1561 C CA . VAL A 1 193 ? 6.058 -0.906 -5.182 1.00 98.19 193 VAL A CA 1
ATOM 1562 C C . VAL A 1 193 ? 5.830 -1.984 -6.231 1.00 98.19 193 VAL A C 1
ATOM 1564 O O . VAL A 1 193 ? 5.301 -3.050 -5.931 1.00 98.19 193 VAL A O 1
ATOM 1567 N N . LEU A 1 194 ? 6.226 -1.693 -7.468 1.00 97.56 194 LEU A N 1
ATOM 1568 C CA . LEU A 1 194 ? 6.187 -2.623 -8.593 1.00 97.56 194 LEU A CA 1
ATOM 1569 C C . LEU A 1 194 ? 7.620 -2.973 -8.980 1.00 97.56 194 LEU A C 1
ATOM 1571 O O . LEU A 1 194 ? 8.458 -2.071 -9.088 1.00 97.56 194 LEU A O 1
ATOM 1575 N N . SER A 1 195 ? 7.887 -4.245 -9.265 1.00 96.69 195 SER A N 1
ATOM 1576 C CA . SER A 1 195 ? 9.175 -4.647 -9.841 1.00 96.69 195 SER A CA 1
ATOM 1577 C C . SER A 1 195 ? 9.433 -3.909 -11.164 1.00 96.69 195 SER A C 1
ATOM 1579 O O . SER A 1 195 ? 8.491 -3.544 -11.875 1.00 96.69 195 SER A O 1
ATOM 1581 N N . ASN A 1 196 ? 10.699 -3.667 -11.528 1.00 95.50 196 ASN A N 1
ATOM 1582 C CA . ASN A 1 196 ? 11.024 -2.928 -12.757 1.00 95.50 196 ASN A CA 1
ATOM 1583 C C . ASN A 1 196 ? 10.347 -3.547 -13.999 1.00 95.50 196 ASN A C 1
ATOM 1585 O O . ASN A 1 196 ? 9.606 -2.863 -14.713 1.00 95.50 196 ASN A O 1
ATOM 1589 N N . GLY A 1 197 ? 10.520 -4.861 -14.185 1.00 94.94 197 GLY A N 1
ATOM 1590 C CA . GLY A 1 197 ? 9.990 -5.607 -15.330 1.00 94.94 197 GLY A CA 1
ATOM 1591 C C . GLY A 1 197 ? 8.463 -5.601 -15.437 1.00 94.94 197 GLY A C 1
ATOM 1592 O O . GLY A 1 197 ? 7.929 -5.703 -16.542 1.00 94.94 197 GLY A O 1
ATOM 1593 N N . THR A 1 198 ? 7.741 -5.374 -14.332 1.00 95.69 198 THR A N 1
ATOM 1594 C CA . THR A 1 198 ? 6.280 -5.212 -14.367 1.00 95.69 198 THR A CA 1
ATOM 1595 C C . THR A 1 198 ? 5.858 -4.130 -15.354 1.00 95.69 198 THR A C 1
ATOM 1597 O O . THR A 1 198 ? 4.876 -4.310 -16.075 1.00 95.69 198 THR A O 1
ATOM 1600 N N . LEU A 1 199 ? 6.598 -3.022 -15.415 1.00 95.50 199 LEU A N 1
ATOM 1601 C CA . LEU A 1 199 ? 6.273 -1.898 -16.285 1.00 95.50 199 LEU A CA 1
ATOM 1602 C C . LEU A 1 199 ? 7.126 -1.859 -17.556 1.00 95.50 199 LEU A C 1
ATOM 1604 O O . LEU A 1 199 ? 6.647 -1.344 -18.560 1.00 95.50 199 LEU A O 1
ATOM 1608 N N . THR A 1 200 ? 8.359 -2.370 -17.527 1.00 95.69 200 THR A N 1
ATOM 1609 C CA . THR A 1 200 ? 9.349 -2.142 -18.595 1.00 95.69 200 THR A CA 1
ATOM 1610 C C . THR A 1 200 ? 9.477 -3.265 -19.614 1.00 95.69 200 THR A C 1
ATOM 1612 O O . THR A 1 200 ? 10.044 -3.010 -20.669 1.00 95.69 200 THR A O 1
ATOM 1615 N N . ASP A 1 201 ? 8.958 -4.465 -19.360 1.00 94.25 201 ASP A N 1
ATOM 1616 C CA . ASP A 1 201 ? 9.130 -5.618 -20.253 1.00 94.25 201 ASP A CA 1
ATOM 1617 C C . ASP A 1 201 ? 7.803 -6.360 -20.420 1.00 94.25 201 ASP A C 1
ATOM 1619 O O . ASP A 1 201 ? 7.199 -6.765 -19.430 1.00 94.25 201 ASP A O 1
ATOM 1623 N N . ASP A 1 202 ? 7.316 -6.528 -21.650 1.00 92.38 202 ASP A N 1
ATOM 1624 C CA . ASP A 1 202 ? 6.015 -7.165 -21.905 1.00 92.38 202 ASP A CA 1
ATOM 1625 C C . ASP A 1 202 ? 5.959 -8.659 -21.528 1.00 92.38 202 ASP A C 1
ATOM 1627 O O . ASP A 1 202 ? 4.872 -9.190 -21.295 1.00 92.38 202 ASP A O 1
ATOM 1631 N N . SER A 1 203 ? 7.115 -9.312 -21.401 1.00 92.44 203 SER A N 1
ATOM 1632 C CA . SER A 1 203 ? 7.248 -10.743 -21.136 1.00 92.44 203 SER A CA 1
ATOM 1633 C C . SER A 1 203 ? 7.356 -11.063 -19.647 1.00 92.44 203 SER A C 1
ATOM 1635 O O . SER A 1 203 ? 7.133 -12.205 -19.238 1.00 92.44 203 SER A O 1
ATOM 1637 N N . ILE A 1 204 ? 7.665 -10.058 -18.823 1.00 93.94 204 ILE A N 1
ATOM 1638 C CA . ILE A 1 204 ? 7.759 -10.205 -17.371 1.00 93.94 204 ILE A CA 1
ATOM 1639 C C . ILE A 1 204 ? 6.364 -10.041 -16.749 1.00 93.94 204 ILE A C 1
ATOM 1641 O O . ILE A 1 204 ? 5.681 -9.049 -17.031 1.00 93.94 204 ILE A O 1
ATOM 1645 N N . PRO A 1 205 ? 5.913 -10.981 -15.898 1.00 94.06 205 PRO A N 1
ATOM 1646 C CA . PRO A 1 205 ? 4.602 -10.897 -15.266 1.00 94.06 205 PRO A CA 1
ATOM 1647 C C . PRO A 1 205 ? 4.482 -9.681 -14.342 1.00 94.06 205 PRO A C 1
ATOM 1649 O O . PRO A 1 205 ? 5.467 -9.062 -13.941 1.00 94.06 205 PRO A O 1
ATOM 1652 N N . TYR A 1 206 ? 3.241 -9.339 -14.011 1.00 95.94 206 TYR A N 1
ATOM 1653 C CA . TYR A 1 206 ? 2.945 -8.326 -13.008 1.00 95.94 206 TYR A CA 1
ATOM 1654 C C . TYR A 1 206 ? 3.360 -8.810 -11.615 1.00 95.94 206 TYR A C 1
ATOM 1656 O O . TYR A 1 206 ? 2.934 -9.879 -11.187 1.00 95.94 206 TYR A O 1
ATOM 1664 N N . ASP A 1 207 ? 4.151 -8.000 -10.916 1.00 96.81 207 ASP A N 1
ATOM 1665 C CA . ASP A 1 207 ? 4.621 -8.259 -9.559 1.00 96.81 207 ASP A CA 1
ATOM 1666 C C . ASP A 1 207 ? 4.672 -6.942 -8.773 1.00 96.81 207 ASP A C 1
ATOM 1668 O O . ASP A 1 207 ? 5.379 -5.992 -9.136 1.00 96.81 207 ASP A O 1
ATOM 1672 N N . ALA A 1 208 ? 3.858 -6.870 -7.722 1.00 97.12 208 ALA A N 1
ATOM 1673 C CA . ALA A 1 208 ? 3.672 -5.677 -6.908 1.00 97.12 208 ALA A CA 1
ATOM 1674 C C . ALA A 1 208 ? 3.364 -6.019 -5.444 1.00 97.12 208 ALA A C 1
ATOM 1676 O O . ALA A 1 208 ? 2.770 -7.062 -5.149 1.00 97.12 208 ALA A O 1
ATOM 1677 N N . ASN A 1 209 ? 3.709 -5.086 -4.557 1.00 97.75 209 ASN A N 1
ATOM 1678 C CA . ASN A 1 209 ? 3.305 -5.061 -3.156 1.00 97.75 209 ASN A CA 1
ATOM 1679 C C . ASN A 1 209 ? 2.811 -3.653 -2.802 1.00 97.75 209 ASN A C 1
ATOM 1681 O O . ASN A 1 209 ? 3.493 -2.657 -3.056 1.00 97.75 209 ASN A O 1
ATOM 1685 N N . LEU A 1 210 ? 1.606 -3.574 -2.236 1.00 97.31 210 LEU A N 1
ATOM 1686 C CA . LEU A 1 210 ? 0.968 -2.329 -1.839 1.00 97.31 210 LEU A CA 1
ATOM 1687 C C . LEU A 1 210 ? 0.541 -2.370 -0.373 1.00 97.31 210 LEU A C 1
ATOM 1689 O O . LEU A 1 210 ? -0.239 -3.219 0.052 1.00 97.31 210 LEU A O 1
ATOM 1693 N N . TRP A 1 211 ? 0.975 -1.371 0.388 1.00 98.00 211 TRP A N 1
ATOM 1694 C CA . TRP A 1 211 ? 0.557 -1.119 1.763 1.00 98.00 211 TRP A CA 1
ATOM 1695 C C . TRP A 1 211 ? -0.408 0.059 1.833 1.00 98.00 211 TRP A C 1
ATOM 1697 O O . TRP A 1 211 ? -0.050 1.195 1.534 1.00 98.00 211 TRP A O 1
ATOM 1707 N N . GLY A 1 212 ? -1.643 -0.184 2.263 1.00 96.00 212 GLY A N 1
ATOM 1708 C CA . GLY A 1 212 ? -2.667 0.839 2.447 1.00 96.00 212 GLY A CA 1
ATOM 1709 C C . GLY A 1 212 ? -3.095 0.991 3.901 1.00 96.00 212 GLY A C 1
ATOM 1710 O O . GLY A 1 212 ? -3.315 0.005 4.593 1.00 96.00 212 GLY A O 1
ATOM 1711 N N . PHE A 1 213 ? -3.312 2.210 4.389 1.00 93.06 213 PHE A N 1
ATOM 1712 C CA . PHE A 1 213 ? -3.908 2.404 5.718 1.00 93.06 213 PHE A CA 1
ATOM 1713 C C . PHE A 1 213 ? -4.750 3.672 5.819 1.00 93.06 213 PHE A C 1
ATOM 1715 O O . PHE A 1 213 ? -4.846 4.474 4.889 1.00 93.06 213 PHE A O 1
ATOM 1722 N N . HIS A 1 214 ? -5.416 3.804 6.967 1.00 93.44 214 HIS A N 1
ATOM 1723 C CA . HIS A 1 214 ? -6.271 4.933 7.296 1.00 93.44 214 HIS A CA 1
ATOM 1724 C C . HIS A 1 214 ? -5.554 5.936 8.194 1.00 93.44 214 HIS A C 1
ATOM 1726 O O . HIS A 1 214 ? -4.862 5.550 9.132 1.00 93.44 214 HIS A O 1
ATOM 1732 N N . TYR A 1 215 ? -5.806 7.215 7.956 1.00 94.50 215 TYR A N 1
ATOM 1733 C CA . TYR A 1 215 ? -5.359 8.306 8.815 1.00 94.50 215 TYR A CA 1
ATOM 1734 C C . TYR A 1 215 ? -6.490 9.325 8.981 1.00 94.50 215 TYR A C 1
ATOM 1736 O O . TYR A 1 215 ? -7.450 9.353 8.200 1.00 94.50 215 TYR A O 1
ATOM 1744 N N . LEU A 1 216 ? -6.398 10.137 10.029 1.00 94.69 216 LEU A N 1
ATOM 1745 C CA . LEU A 1 216 ? -7.373 11.168 10.357 1.00 94.69 216 LEU A CA 1
ATOM 1746 C C . LEU A 1 216 ? -6.781 12.545 10.074 1.00 94.69 216 LEU A C 1
ATOM 1748 O O . LEU A 1 216 ? -5.765 12.909 10.660 1.00 94.69 216 LEU A O 1
ATOM 1752 N N . VAL A 1 217 ? -7.455 13.322 9.232 1.00 94.31 217 VAL A N 1
ATOM 1753 C CA . VAL A 1 217 ? -7.222 14.763 9.123 1.00 94.31 217 VAL A CA 1
ATOM 1754 C C . VAL A 1 217 ? -8.124 15.450 10.142 1.00 94.31 217 VAL A C 1
ATOM 1756 O O . VAL A 1 217 ? -9.350 15.344 10.044 1.00 94.31 217 VAL A O 1
ATOM 1759 N N . ASN A 1 218 ? -7.532 16.130 11.120 1.00 89.81 218 ASN A N 1
ATOM 1760 C CA . ASN A 1 218 ? -8.250 16.861 12.163 1.00 89.81 218 ASN A CA 1
ATOM 1761 C C . ASN A 1 218 ? -7.616 18.249 12.373 1.00 89.81 218 ASN A C 1
ATOM 1763 O O . ASN A 1 218 ? -6.390 18.338 12.289 1.00 89.81 218 ASN A O 1
ATOM 1767 N N . PRO A 1 219 ? -8.404 19.310 12.632 1.00 73.56 219 PRO A N 1
ATOM 1768 C CA . PRO A 1 219 ? -7.872 20.634 12.959 1.00 73.56 219 PRO A CA 1
ATOM 1769 C C . PRO A 1 219 ? -6.964 20.640 14.197 1.00 73.56 219 PRO A C 1
ATOM 1771 O O . PRO A 1 219 ? -7.227 19.842 15.131 1.00 73.56 219 PRO A O 1
#

Foldseek 3Di:
DFFFPWWDDKDKDFDPVDDKDKDWDWDDDPFKIKIKIKIKTWMKIWTWGHTPNDTDIFIFIWIKIKMKIWMWGAAPDCVVVNRIDTFKIFWMKIWTPVQPKDWQWKWKAFPVVRDTDIGRDRRDIDTPVRAAEDAAFTKIKMKIAIPAQAKWKWKDWDPDIDTWDRDPPDGRITIDMDTDHRDWDKTKMKIKIWHPCLHTPSPDHTTMMMTMDIHTHDD